Protein AF-0000000083550826 (afdb_homodimer)

Radius of gyration: 21.58 Å; Cα contacts (8 Å, |Δi|>4): 339; chains: 2; bounding box: 46×60×74 Å

Sequence (286 aa):
MTDDTTQPAPHEGAERFNQARAAQSVAVLEDYAEMIDDLIAELGEARITDIAARMGVTHPTATKAVGRLKREGLAMSRPYRGVFLTEEGAALAARVRARHRVVVDLLVAVGVPQDTAEIDAEGLEHHVSDVTLRAFEAFLRRAMTDDTTQPAPHEGAERFNQARAAQSVAVLEDYAEMIDDLIAELGEARITDIAARMGVTHPTATKAVGRLKREGLAMSRPYRGVFLTEEGAALAARVRARHRVVVDLLVAVGVPQDTAEIDAEGLEHHVSDVTLRAFEAFLRRA

Solvent-accessible surface area (backbone atoms only — not comparable to full-atom values): 14949 Å² total; per-residue (Å²): 134,84,80,73,73,76,63,78,49,67,64,54,16,52,50,51,39,53,50,52,50,52,52,51,54,52,48,51,52,50,50,49,37,35,49,39,52,49,32,29,73,74,67,72,43,20,40,65,69,57,50,8,44,73,71,31,48,52,61,68,57,38,49,50,53,51,49,50,35,34,74,71,56,27,28,46,75,42,89,101,49,36,47,44,63,31,74,62,17,46,51,49,24,52,52,51,49,52,50,37,49,51,44,24,52,46,37,35,73,48,58,22,54,67,71,58,18,56,58,33,25,72,57,30,44,82,39,53,47,72,69,45,48,52,21,44,52,52,43,56,68,72,96,134,84,80,74,74,76,60,77,48,68,64,52,19,50,52,50,38,52,50,50,51,52,51,50,52,51,47,51,54,48,51,49,37,36,49,41,51,48,32,29,73,72,69,72,43,20,38,65,69,56,52,9,45,75,69,30,49,52,62,67,56,37,51,50,52,51,49,50,34,34,76,70,55,27,29,47,76,43,89,100,49,35,48,44,64,31,73,61,17,47,52,48,22,50,53,53,50,51,49,37,49,51,45,26,51,45,37,36,74,46,58,23,55,66,70,58,18,56,58,33,25,72,56,30,45,83,37,52,45,72,69,45,48,51,20,44,54,54,42,59,68,71,97

Secondary structure (DSSP, 8-state):
---------HHHHHHHHHHHHHHHHHHHHHHHHHHHHHHHHHHS-B-HHHHHHHHT--HHHHHHHHHHHHHTTSEEE-TTS-EEE-HHHHHHHHHHHHHHHHHHHHHHHTT--HHHHHHHHHHHGGG--HHHHHHHHHHHHH-/---------HHHHHHHHHHHHHHHHHHHHHHHHHHHHHHHHHHS-B-HHHHHHHHT--HHHHHHHHHHHHHTTSEEE-TTS-EEE-HHHHHHHHHHHHHHHHHHHHHHHTT--HHHHHHHHHHHGGG--HHHHHHHHHHHHH-

Nearest PDB structures (foldseek):
  2h09-assembly1_A-2  TM=9.854E-01  e=3.590E-11  Escherichia coli
  1on2-assembly1_B  TM=9.100E-01  e=1.667E-08  Bacillus subtilis
  2f5f-assembly1_A  TM=9.135E-01  e=1.412E-08  Bacillus subtilis
  4hx8-assembly1_A  TM=8.690E-01  e=9.070E-09  Bacillus subtilis subsp. subtilis str. 168
  4hv6-assembly1_A  TM=9.030E-01  e=2.595E-08  Bacillus subtilis subsp. subtilis str. 168

Foldseek 3Di:
DPPPVPPPDPVVVVVVVVVVVVLVLVLLLLVLLLLQVVCCVVPVAAALVNSCVVVVHDSVVSVVSLVVCVVVQQWDDDVVTHIDGDPNSNVSSVVLVVLLVLQLLLCVVVPHDNVVSNVVSSVCSSVQDPVNSVVSVVVSVVD/DPPPVPPPDPVVVVVVVVVVVVLVLVLLLLVLLLLQVVCCVVPVAAALVNSCVVVVHDSVVSVVSLVVCVVVQQWDDDVVTHIDGDPNSNVSSVVLVVLLVLQLLLCVVVPHDNVVSNVVSSVCSSVQDPVNSVVSVVVSVVD

Structure (mmCIF, N/CA/C/O backbone):
data_AF-0000000083550826-model_v1
#
loop_
_entity.id
_entity.type
_entity.pdbx_description
1 polymer 'Transcriptional regulator MntR'
#
loop_
_atom_site.group_PDB
_atom_site.id
_atom_site.type_symbol
_atom_site.label_atom_id
_atom_site.label_alt_id
_atom_site.label_comp_id
_atom_site.label_asym_id
_atom_site.label_entity_id
_atom_site.label_seq_id
_atom_site.pdbx_PDB_ins_code
_atom_site.Cartn_x
_atom_site.Cartn_y
_atom_site.Cartn_z
_atom_site.occupancy
_atom_site.B_iso_or_eq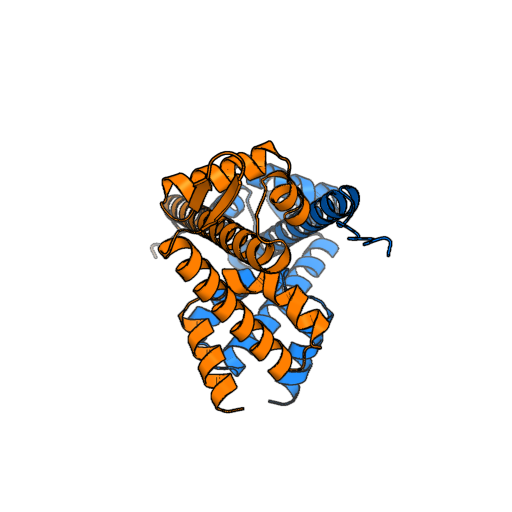uiv
_atom_site.auth_seq_id
_atom_site.auth_comp_id
_atom_site.auth_asym_id
_atom_site.auth_atom_id
_atom_site.pdbx_PDB_model_num
ATOM 1 N N . MET A 1 1 ? 1.401 20.281 37.906 1 35.03 1 MET A N 1
ATOM 2 C CA . MET A 1 1 ? 0.656 19.734 36.75 1 35.03 1 MET A CA 1
ATOM 3 C C . MET A 1 1 ? 1.604 19.234 35.688 1 35.03 1 MET A C 1
ATOM 5 O O . MET A 1 1 ? 2.258 20.031 35 1 35.03 1 MET A O 1
ATOM 9 N N . THR A 1 2 ? 2.285 18.094 35.938 1 35.62 2 THR A N 1
ATOM 10 C CA . THR A 1 2 ? 3.338 17.406 35.188 1 35.62 2 THR A CA 1
ATOM 11 C C . THR A 1 2 ? 2.834 16.984 33.812 1 35.62 2 THR A C 1
ATOM 13 O O . THR A 1 2 ? 1.824 16.281 33.719 1 35.62 2 THR A O 1
ATOM 16 N N . ASP A 1 3 ? 2.75 17.953 32.906 1 33.91 3 ASP A N 1
ATOM 17 C CA . ASP A 1 3 ? 2.398 17.797 31.5 1 33.91 3 ASP A CA 1
ATOM 18 C C . ASP A 1 3 ? 3.123 16.609 30.875 1 33.91 3 ASP A C 1
ATOM 20 O O . ASP A 1 3 ? 4.332 16.656 30.656 1 33.91 3 ASP A O 1
ATOM 24 N N . ASP A 1 4 ? 2.893 15.367 31.406 1 35.91 4 ASP A N 1
ATOM 25 C CA . ASP A 1 4 ? 3.381 14.102 30.859 1 35.91 4 ASP A CA 1
ATOM 26 C C . ASP A 1 4 ? 3.08 13.984 29.375 1 35.91 4 ASP A C 1
ATOM 28 O O . ASP A 1 4 ? 1.954 13.664 28.984 1 35.91 4 ASP A O 1
ATOM 32 N N . THR A 1 5 ? 3.354 14.953 28.516 1 40.25 5 THR A N 1
ATOM 33 C CA . THR A 1 5 ? 3.33 14.891 27.062 1 40.25 5 THR A CA 1
ATOM 34 C C . THR A 1 5 ? 4.008 13.617 26.562 1 40.25 5 THR A C 1
ATOM 36 O O . THR A 1 5 ? 5.23 13.484 26.641 1 40.25 5 THR A O 1
ATOM 39 N N . THR A 1 6 ? 3.527 12.484 26.875 1 38.25 6 THR A N 1
ATOM 40 C CA . THR A 1 6 ? 4.062 11.172 26.531 1 38.25 6 THR A CA 1
ATOM 41 C C . THR A 1 6 ? 4.414 11.102 25.047 1 38.25 6 THR A C 1
ATOM 43 O O . THR A 1 6 ? 3.525 11.117 24.188 1 38.25 6 THR A O 1
ATOM 46 N N . GLN A 1 7 ? 5.375 11.891 24.5 1 45.88 7 GLN A N 1
ATOM 47 C CA . GLN A 1 7 ? 6.039 11.719 23.219 1 45.88 7 GLN A CA 1
ATOM 48 C C . GLN A 1 7 ? 6.273 10.242 22.922 1 45.88 7 GLN A C 1
ATOM 50 O O . GLN A 1 7 ? 6.723 9.492 23.781 1 45.88 7 GLN A O 1
ATOM 55 N N . PRO A 1 8 ? 5.516 9.703 21.969 1 49.5 8 PRO A N 1
ATOM 56 C CA . PRO A 1 8 ? 5.914 8.305 21.797 1 49.5 8 PRO A CA 1
ATOM 57 C C . PRO A 1 8 ? 7.43 8.109 21.859 1 49.5 8 PRO A C 1
ATOM 59 O O . PRO A 1 8 ? 8.188 8.953 21.375 1 49.5 8 PRO A O 1
ATOM 62 N N . ALA A 1 9 ? 7.863 7.336 22.625 1 53.75 9 ALA A N 1
ATOM 63 C CA . ALA A 1 9 ? 9.273 7.031 22.859 1 53.75 9 ALA A CA 1
ATOM 64 C C . ALA A 1 9 ? 9.977 6.656 21.547 1 53.75 9 ALA A C 1
ATOM 66 O O . ALA A 1 9 ? 9.367 6.035 20.672 1 53.75 9 ALA A O 1
ATOM 67 N N . PRO A 1 10 ? 11.047 7.449 21.219 1 54.31 10 PRO A N 1
ATOM 68 C CA . PRO A 1 10 ? 11.883 7.066 20.078 1 54.31 10 PRO A CA 1
ATOM 69 C C . PRO A 1 10 ? 11.844 5.566 19.797 1 54.31 10 PRO A C 1
ATOM 71 O O . PRO A 1 10 ? 11.891 5.148 18.641 1 54.31 10 PRO A O 1
ATOM 74 N N . HIS A 1 11 ? 11.672 4.875 20.766 1 57.81 11 HIS A N 1
ATOM 75 C CA . HIS A 1 11 ? 11.633 3.42 20.688 1 57.81 11 HIS A CA 1
ATOM 76 C C . HIS A 1 11 ? 10.344 2.943 20.016 1 57.81 11 HIS A C 1
ATOM 78 O O . HIS A 1 11 ? 10.344 1.936 19.297 1 57.81 11 HIS A O 1
ATOM 84 N N . GLU A 1 12 ? 9.344 3.736 20.156 1 66.19 12 GLU A N 1
ATOM 85 C CA . GLU A 1 12 ? 8.078 3.359 19.547 1 66.19 12 GLU A CA 1
ATOM 86 C C . GLU A 1 12 ? 8.125 3.576 18.031 1 66.19 12 GLU A C 1
ATOM 88 O O . GLU A 1 12 ? 7.609 2.756 17.266 1 66.19 12 GLU A O 1
ATOM 93 N N . GLY A 1 13 ? 8.914 4.523 17.656 1 67.5 13 GLY A N 1
ATOM 94 C CA . GLY A 1 13 ? 9.094 4.789 16.25 1 67.5 13 GLY A CA 1
ATOM 95 C C . GLY A 1 13 ? 9.891 3.721 15.531 1 67.5 13 GLY A C 1
ATOM 96 O O . GLY A 1 13 ? 9.5 3.258 14.453 1 67.5 13 GLY A O 1
ATOM 97 N N . ALA A 1 14 ? 10.961 3.342 16.25 1 72.88 14 ALA A N 1
ATOM 98 C CA . ALA A 1 14 ? 11.82 2.299 15.695 1 72.88 14 ALA A CA 1
ATOM 99 C C . ALA A 1 14 ? 11.062 0.98 15.555 1 72.88 14 ALA A C 1
ATOM 101 O O . ALA A 1 14 ? 11.234 0.259 14.57 1 72.88 14 ALA A O 1
ATOM 102 N N . GLU A 1 15 ? 10.281 0.732 16.5 1 78.62 15 GLU A N 1
ATOM 103 C CA . GLU A 1 15 ? 9.492 -0.499 16.484 1 78.62 15 GLU A CA 1
ATOM 104 C C . GLU A 1 15 ? 8.461 -0.469 15.359 1 78.62 15 GLU A C 1
ATOM 106 O O . GLU A 1 15 ? 8.242 -1.475 14.68 1 78.62 15 GLU A O 1
ATOM 111 N N . ARG A 1 16 ? 7.895 0.641 15.133 1 77.12 16 ARG A N 1
ATOM 112 C CA . ARG A 1 16 ? 6.902 0.794 14.078 1 77.12 16 ARG A CA 1
ATOM 113 C C . ARG A 1 16 ? 7.547 0.65 12.703 1 77.12 16 ARG A C 1
ATOM 115 O O . ARG A 1 16 ? 6.973 0.033 11.805 1 77.12 16 ARG A O 1
ATOM 122 N N . PHE A 1 17 ? 8.727 1.086 12.711 1 77.75 17 PHE A N 1
ATOM 123 C CA . PHE A 1 17 ? 9.477 0.999 11.461 1 77.75 17 PHE A CA 1
ATOM 124 C C . PHE A 1 17 ? 9.859 -0.446 11.156 1 77.75 17 PHE A C 1
ATOM 126 O O . PHE A 1 17 ? 9.711 -0.907 10.023 1 77.75 17 PHE A O 1
ATOM 133 N N . ASN A 1 18 ? 10.305 -1.058 12.133 1 79.94 18 ASN A N 1
ATOM 134 C CA . ASN A 1 18 ? 10.68 -2.455 11.961 1 79.94 18 ASN A CA 1
ATOM 135 C C . ASN A 1 18 ? 9.484 -3.316 11.57 1 79.94 18 ASN A C 1
ATOM 137 O O . ASN A 1 18 ? 9.594 -4.203 10.719 1 79.94 18 ASN A O 1
ATOM 141 N N . GLN A 1 19 ? 8.367 -2.988 12.102 1 83.62 19 GLN A N 1
ATOM 142 C CA . GLN A 1 19 ? 7.16 -3.744 11.797 1 83.62 19 GLN A CA 1
ATOM 143 C C . GLN A 1 19 ? 6.699 -3.486 10.367 1 83.62 19 GLN A C 1
ATOM 145 O O . GLN A 1 19 ? 6.281 -4.41 9.664 1 83.62 19 GLN A O 1
ATOM 150 N N . ALA A 1 20 ? 6.828 -2.307 9.945 1 82.81 20 ALA A N 1
ATOM 151 C CA . ALA A 1 20 ? 6.43 -1.951 8.586 1 82.81 20 ALA A CA 1
ATOM 152 C C . ALA A 1 20 ? 7.34 -2.609 7.555 1 82.81 20 ALA A C 1
ATOM 154 O O . ALA A 1 20 ? 6.875 -3.078 6.516 1 82.81 20 ALA A O 1
ATOM 155 N N . ARG A 1 21 ? 8.578 -2.643 7.945 1 83.38 21 ARG A N 1
ATOM 156 C CA . ARG A 1 21 ? 9.539 -3.266 7.043 1 83.38 21 ARG A CA 1
ATOM 157 C C . ARG A 1 21 ? 9.297 -4.766 6.934 1 83.38 21 ARG A C 1
ATOM 159 O O . ARG A 1 21 ? 9.398 -5.34 5.848 1 83.38 21 ARG A O 1
ATOM 166 N N . ALA A 1 22 ? 9.023 -5.309 8.023 1 88.75 22 ALA A N 1
ATOM 167 C CA . ALA A 1 22 ? 8.75 -6.742 8.031 1 88.75 22 ALA A CA 1
ATOM 168 C C . ALA A 1 22 ? 7.484 -7.062 7.238 1 88.75 22 ALA A C 1
ATOM 170 O O . ALA A 1 22 ? 7.453 -8.039 6.48 1 88.75 22 ALA A O 1
ATOM 171 N N . ALA A 1 23 ? 6.488 -6.227 7.344 1 89.19 23 ALA A N 1
ATOM 172 C CA . ALA A 1 23 ? 5.238 -6.422 6.617 1 89.19 23 ALA A CA 1
ATOM 173 C C . ALA A 1 23 ? 5.453 -6.293 5.109 1 89.19 23 ALA A C 1
ATOM 175 O O . ALA A 1 23 ? 4.887 -7.062 4.328 1 89.19 23 ALA A O 1
ATOM 176 N N . GLN A 1 24 ? 6.215 -5.367 4.785 1 89.5 24 GLN A N 1
ATOM 177 C CA . GLN A 1 24 ? 6.516 -5.16 3.371 1 89.5 24 GLN A CA 1
ATOM 178 C C . GLN A 1 24 ? 7.293 -6.34 2.795 1 89.5 24 GLN A C 1
ATOM 180 O O . GLN A 1 24 ? 7.039 -6.766 1.667 1 89.5 24 GLN A O 1
ATOM 185 N N . SER A 1 25 ? 8.211 -6.82 3.555 1 91.69 25 SER A N 1
ATOM 186 C CA . SER A 1 25 ? 9.016 -7.965 3.127 1 91.69 25 SER A CA 1
ATOM 187 C C . SER A 1 25 ? 8.141 -9.188 2.883 1 91.69 25 SER A C 1
ATOM 189 O O . SER A 1 25 ? 8.32 -9.906 1.896 1 91.69 25 SER A O 1
ATOM 191 N N . VAL A 1 26 ? 7.234 -9.406 3.697 1 93.12 26 VAL A N 1
ATOM 192 C CA . VAL A 1 26 ? 6.316 -10.539 3.566 1 93.12 26 VAL A CA 1
ATOM 193 C C . VAL A 1 26 ? 5.441 -10.352 2.328 1 93.12 26 VAL A C 1
ATOM 195 O O . VAL A 1 26 ? 5.238 -11.289 1.559 1 93.12 26 VAL A O 1
ATOM 198 N N . ALA A 1 27 ? 4.977 -9.133 2.102 1 94.38 27 ALA A N 1
ATOM 199 C CA . ALA A 1 27 ? 4.141 -8.812 0.947 1 94.38 27 ALA A CA 1
ATOM 200 C C . ALA A 1 27 ? 4.871 -9.117 -0.358 1 94.38 27 ALA A C 1
ATOM 202 O O . ALA A 1 27 ? 4.277 -9.648 -1.301 1 94.38 27 ALA A O 1
ATOM 203 N N . VAL A 1 28 ? 6.098 -8.82 -0.41 1 93.56 28 VAL A N 1
ATOM 204 C CA . VAL A 1 28 ? 6.898 -9.047 -1.61 1 93.56 28 VAL A CA 1
ATOM 205 C C . VAL A 1 28 ? 6.996 -10.547 -1.888 1 93.56 28 VAL A C 1
ATOM 207 O O . VAL A 1 28 ? 6.812 -10.984 -3.025 1 93.56 28 VAL A O 1
ATOM 210 N N . LEU A 1 29 ? 7.281 -11.266 -0.873 1 94.12 29 LEU A N 1
ATOM 211 C CA . LEU A 1 29 ? 7.383 -12.711 -1.044 1 94.12 29 LEU A CA 1
ATOM 212 C C . LEU A 1 29 ? 6.059 -13.297 -1.526 1 94.12 29 LEU A C 1
ATOM 214 O O . LEU A 1 29 ? 6.043 -14.195 -2.373 1 94.12 29 LEU A O 1
ATOM 218 N N . GLU A 1 30 ? 5.051 -12.805 -0.953 1 96.94 30 GLU A N 1
ATOM 219 C CA . GLU A 1 30 ? 3.721 -13.234 -1.373 1 96.94 30 GLU A CA 1
ATOM 220 C C . GLU A 1 30 ? 3.48 -12.922 -2.848 1 96.94 30 GLU A C 1
ATOM 222 O O . GLU A 1 30 ? 2.977 -13.773 -3.59 1 96.94 30 GLU A O 1
ATOM 227 N N . ASP A 1 31 ? 3.879 -11.797 -3.273 1 96.56 31 ASP A N 1
ATOM 228 C CA . ASP A 1 31 ? 3.711 -11.391 -4.668 1 96.56 31 ASP A CA 1
ATOM 229 C C . ASP A 1 31 ? 4.5 -12.305 -5.602 1 96.56 31 ASP A C 1
ATOM 231 O O . ASP A 1 31 ? 4.012 -12.672 -6.672 1 96.56 31 ASP A O 1
ATOM 235 N N . TYR A 1 32 ? 5.645 -12.633 -5.199 1 97.44 32 TYR A N 1
ATOM 236 C CA . TYR A 1 32 ? 6.473 -13.492 -6.031 1 97.44 32 TYR A CA 1
ATOM 237 C C . TYR A 1 32 ? 5.895 -14.906 -6.102 1 97.44 32 TYR A C 1
ATOM 239 O O . TYR A 1 32 ? 5.922 -15.539 -7.156 1 97.44 32 TYR A O 1
ATOM 247 N N . ALA A 1 33 ? 5.41 -15.406 -4.961 1 97.81 33 ALA A N 1
ATOM 248 C CA . ALA A 1 33 ? 4.766 -16.719 -4.977 1 97.81 33 ALA A CA 1
ATOM 249 C C . ALA A 1 33 ? 3.584 -16.734 -5.941 1 97.81 33 ALA A C 1
ATOM 251 O O . ALA A 1 33 ? 3.428 -17.672 -6.723 1 97.81 33 ALA A O 1
ATOM 252 N N . GLU A 1 34 ? 2.84 -15.688 -5.887 1 97.25 34 GLU A N 1
ATOM 253 C CA . GLU A 1 34 ? 1.695 -15.578 -6.785 1 97.25 34 GLU A CA 1
ATOM 254 C C . GLU A 1 34 ? 2.143 -15.516 -8.242 1 97.25 34 GLU A C 1
ATOM 256 O O . GLU A 1 34 ? 1.54 -16.156 -9.109 1 97.25 34 GLU A O 1
ATOM 261 N N . MET A 1 35 ? 3.178 -14.75 -8.492 1 96.69 35 MET A N 1
ATOM 262 C CA . MET A 1 35 ? 3.674 -14.578 -9.852 1 96.69 35 MET A CA 1
ATOM 263 C C . MET A 1 35 ? 4.199 -15.898 -10.414 1 96.69 35 MET A C 1
ATOM 265 O O . MET A 1 35 ? 3.92 -16.25 -11.562 1 96.69 35 MET A O 1
ATOM 269 N N . ILE A 1 36 ? 4.895 -16.562 -9.609 1 97.25 36 ILE A N 1
ATOM 270 C CA . ILE A 1 36 ? 5.43 -17.859 -10.023 1 97.25 36 ILE A CA 1
ATOM 271 C C . ILE A 1 36 ? 4.281 -18.812 -10.336 1 97.25 36 ILE A C 1
ATOM 273 O O . ILE A 1 36 ? 4.293 -19.484 -11.367 1 97.25 36 ILE A O 1
ATOM 277 N N . ASP A 1 37 ? 3.324 -18.859 -9.445 1 97.38 37 ASP A N 1
ATOM 278 C CA . ASP A 1 37 ? 2.148 -19.703 -9.664 1 97.38 37 ASP A CA 1
ATOM 279 C C . ASP A 1 37 ? 1.469 -19.359 -10.984 1 97.38 37 ASP A C 1
ATOM 281 O O . ASP A 1 37 ? 1.096 -20.25 -11.75 1 97.38 37 ASP A O 1
ATOM 285 N N . ASP A 1 38 ? 1.319 -18.109 -11.273 1 96.38 38 ASP A N 1
ATOM 286 C CA . ASP A 1 38 ? 0.695 -17.656 -12.508 1 96.38 38 ASP A CA 1
ATOM 287 C C . ASP A 1 38 ? 1.494 -18.109 -13.727 1 96.38 38 ASP A C 1
ATOM 289 O O . ASP A 1 38 ? 0.92 -18.578 -14.711 1 96.38 38 ASP A O 1
ATOM 293 N N . LEU A 1 39 ? 2.742 -17.891 -13.68 1 96.5 39 LEU A N 1
ATOM 294 C CA . LEU A 1 39 ? 3.611 -18.234 -14.797 1 96.5 39 LEU A CA 1
ATOM 295 C C . LEU A 1 39 ? 3.576 -19.734 -15.07 1 96.5 39 LEU A C 1
ATOM 297 O O . LEU A 1 39 ? 3.539 -20.156 -16.219 1 96.5 39 LEU A O 1
ATOM 301 N N . ILE A 1 40 ? 3.537 -20.484 -14 1 94.69 40 ILE A N 1
ATOM 302 C CA . ILE A 1 40 ? 3.461 -21.938 -14.148 1 94.69 40 ILE A CA 1
ATOM 303 C C . ILE A 1 40 ? 2.146 -22.312 -14.82 1 94.69 40 ILE A C 1
ATOM 305 O O . ILE A 1 40 ? 2.127 -23.141 -15.734 1 94.69 40 ILE A O 1
ATOM 309 N N . ALA A 1 41 ? 1.15 -21.75 -14.406 1 95.06 41 ALA A N 1
ATOM 310 C CA . ALA A 1 41 ? -0.165 -22.047 -14.969 1 95.06 41 ALA A CA 1
ATOM 311 C C . ALA A 1 41 ? -0.229 -21.641 -16.438 1 95.06 41 ALA A C 1
ATOM 313 O O . ALA A 1 41 ? -0.85 -22.328 -17.25 1 95.06 41 ALA A O 1
ATOM 314 N N . GLU A 1 42 ? 0.386 -20.562 -16.75 1 95.06 42 GLU A N 1
ATOM 315 C CA . GLU A 1 42 ? 0.293 -20 -18.094 1 95.06 42 GLU A CA 1
ATOM 316 C C . GLU A 1 42 ? 1.306 -20.625 -19.047 1 95.06 42 GLU A C 1
ATOM 318 O O . GLU A 1 42 ? 0.981 -20.938 -20.188 1 95.06 42 GLU A O 1
ATOM 323 N N . LEU A 1 43 ? 2.531 -20.875 -18.578 1 92.44 43 LEU A N 1
ATOM 324 C CA . LEU A 1 43 ? 3.619 -21.219 -19.469 1 92.44 43 LEU A CA 1
ATOM 325 C C . LEU A 1 43 ? 4.176 -22.609 -19.141 1 92.44 43 LEU A C 1
ATOM 327 O O . LEU A 1 43 ? 5.023 -23.125 -19.859 1 92.44 43 LEU A O 1
ATOM 331 N N . GLY A 1 44 ? 3.725 -23.156 -18.047 1 91.06 44 GLY A N 1
ATOM 332 C CA . GLY A 1 44 ? 4.219 -24.453 -17.609 1 91.06 44 GLY A CA 1
ATOM 333 C C . GLY A 1 44 ? 5.516 -24.375 -16.828 1 91.06 44 GLY A C 1
ATOM 334 O O . GLY A 1 44 ? 6.008 -25.375 -16.328 1 91.06 44 GLY A O 1
ATOM 335 N N . GLU A 1 45 ? 6.09 -23.172 -16.812 1 91.38 45 GLU A N 1
ATOM 336 C CA . GLU A 1 45 ? 7.324 -22.953 -16.078 1 91.38 45 GLU A CA 1
ATOM 337 C C . GLU A 1 45 ? 7.473 -21.484 -15.688 1 91.38 45 GLU A C 1
ATOM 339 O O . GLU A 1 45 ? 6.828 -20.609 -16.281 1 91.38 45 GLU A O 1
ATOM 344 N N . ALA A 1 46 ? 8.281 -21.281 -14.672 1 96.44 46 ALA A N 1
ATOM 345 C CA . ALA A 1 46 ? 8.617 -19.922 -14.266 1 96.44 46 ALA A CA 1
ATOM 346 C C . ALA A 1 46 ? 10.125 -19.703 -14.281 1 96.44 46 ALA A C 1
ATOM 348 O O . ALA A 1 46 ? 10.828 -20.094 -13.352 1 96.44 46 ALA A O 1
ATOM 349 N N . ARG A 1 47 ? 10.578 -19.062 -15.32 1 94.88 47 ARG A N 1
ATOM 350 C CA . ARG A 1 47 ? 11.984 -18.703 -15.391 1 94.88 47 ARG A CA 1
ATOM 351 C C . ARG A 1 47 ? 12.242 -17.344 -14.727 1 94.88 47 ARG A C 1
ATOM 353 O O . ARG A 1 47 ? 11.375 -16.469 -14.75 1 94.88 47 ARG A O 1
ATOM 360 N N . ILE A 1 48 ? 13.43 -17.25 -14.195 1 95.25 48 ILE A N 1
ATOM 361 C CA . ILE A 1 48 ? 13.797 -16.016 -13.508 1 95.25 48 ILE A CA 1
ATOM 362 C C . ILE A 1 48 ? 13.602 -14.82 -14.445 1 95.25 48 ILE A C 1
ATOM 364 O O . ILE A 1 48 ? 13.133 -13.758 -14.023 1 95.25 48 ILE A O 1
ATOM 368 N N . THR A 1 49 ? 13.898 -15.008 -15.695 1 95.19 49 THR A N 1
ATOM 369 C CA . THR A 1 49 ? 13.773 -13.93 -16.672 1 95.19 49 THR A CA 1
ATOM 370 C C . THR A 1 49 ? 12.32 -13.477 -16.797 1 95.19 49 THR A C 1
ATOM 372 O O . THR A 1 49 ? 12.039 -12.281 -16.859 1 95.19 49 THR A O 1
ATOM 375 N N . ASP A 1 50 ? 11.445 -14.406 -16.859 1 95.75 50 ASP A N 1
ATOM 376 C CA . ASP A 1 50 ? 10.031 -14.086 -16.969 1 95.75 50 ASP A CA 1
ATOM 377 C C . ASP A 1 50 ? 9.516 -13.43 -15.688 1 95.75 50 ASP A C 1
ATOM 379 O O . ASP A 1 50 ? 8.734 -12.477 -15.742 1 95.75 50 ASP A O 1
ATOM 383 N N . ILE A 1 51 ? 9.938 -13.93 -14.57 1 96.25 51 ILE A N 1
ATOM 384 C CA . ILE A 1 51 ? 9.555 -13.383 -13.273 1 96.25 51 ILE A CA 1
ATOM 385 C C . ILE A 1 51 ? 10 -11.922 -13.18 1 96.25 51 ILE A C 1
ATOM 387 O O . ILE A 1 51 ? 9.195 -11.047 -12.852 1 96.25 51 ILE A O 1
ATOM 391 N N . ALA A 1 52 ? 11.266 -11.68 -13.539 1 96.25 52 ALA A N 1
ATOM 392 C CA . ALA A 1 52 ? 11.82 -10.336 -13.477 1 96.25 52 ALA A CA 1
ATOM 393 C C . ALA A 1 52 ? 11.047 -9.383 -14.383 1 96.25 52 ALA A C 1
ATOM 395 O O . ALA A 1 52 ? 10.703 -8.273 -13.977 1 96.25 52 ALA A O 1
ATOM 396 N N . ALA A 1 53 ? 10.75 -9.859 -15.539 1 94.88 53 ALA A N 1
ATOM 397 C CA . ALA A 1 53 ? 10.039 -9.047 -16.516 1 94.88 53 ALA A CA 1
ATOM 398 C C . ALA A 1 53 ? 8.641 -8.688 -16.031 1 94.88 53 ALA A C 1
ATOM 400 O O . ALA A 1 53 ? 8.234 -7.523 -16.078 1 94.88 53 ALA A O 1
ATOM 401 N N . ARG A 1 54 ? 7.934 -9.625 -15.477 1 94.06 54 ARG A N 1
ATOM 402 C CA . ARG A 1 54 ? 6.559 -9.414 -15.039 1 94.06 54 ARG A CA 1
ATOM 403 C C . ARG A 1 54 ? 6.508 -8.547 -13.781 1 94.06 54 ARG A C 1
ATOM 405 O O . ARG A 1 54 ? 5.578 -7.758 -13.602 1 94.06 54 ARG A O 1
ATOM 412 N N . MET A 1 55 ? 7.492 -8.75 -12.984 1 94.38 55 MET A N 1
ATOM 413 C CA . MET A 1 55 ? 7.547 -7.988 -11.742 1 94.38 55 MET A CA 1
ATOM 414 C C . MET A 1 55 ? 8.07 -6.578 -11.992 1 94.38 55 MET A C 1
ATOM 416 O O . MET A 1 55 ? 7.938 -5.699 -11.141 1 94.38 55 MET A O 1
ATOM 420 N N . GLY A 1 56 ? 8.734 -6.391 -13.125 1 93.25 56 GLY A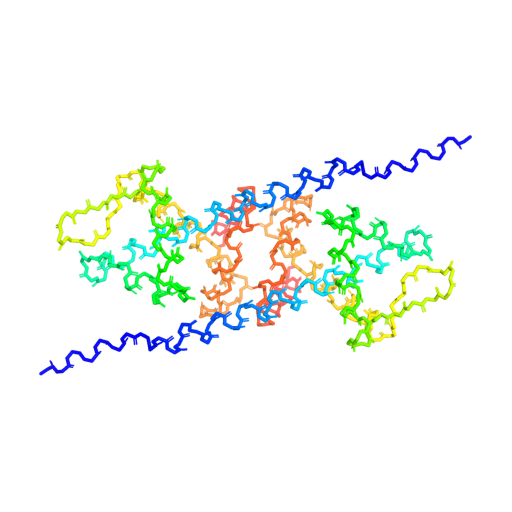 N 1
ATOM 421 C CA . GLY A 1 56 ? 9.32 -5.102 -13.438 1 93.25 56 GLY A CA 1
ATOM 422 C C . GLY A 1 56 ? 10.57 -4.801 -12.633 1 93.25 56 GLY A C 1
ATOM 423 O O . GLY A 1 56 ? 10.773 -3.666 -12.195 1 93.25 56 GLY A O 1
ATOM 424 N N . VAL A 1 57 ? 11.352 -5.789 -12.367 1 94.88 57 VAL A N 1
ATOM 425 C CA . VAL A 1 57 ? 12.57 -5.629 -11.586 1 94.88 57 VAL A CA 1
ATOM 426 C C . VAL A 1 57 ? 13.758 -6.203 -12.359 1 94.88 57 VAL A C 1
ATOM 428 O O . VAL A 1 57 ? 13.578 -6.852 -13.391 1 94.88 57 VAL A O 1
ATOM 431 N N . THR A 1 58 ? 14.938 -5.883 -11.812 1 95.44 58 THR A N 1
ATOM 432 C CA . THR A 1 58 ? 16.141 -6.41 -12.445 1 95.44 58 THR A CA 1
ATOM 433 C C . THR A 1 58 ? 16.281 -7.906 -12.172 1 95.44 58 THR A C 1
ATOM 435 O O . THR A 1 58 ? 15.719 -8.422 -11.211 1 95.44 58 THR A O 1
ATOM 438 N N . HIS A 1 59 ? 17.078 -8.516 -13.023 1 96.12 59 HIS A N 1
ATOM 439 C CA . HIS A 1 59 ? 17.344 -9.945 -12.883 1 96.12 59 HIS A CA 1
ATOM 440 C C . HIS A 1 59 ? 17.938 -10.25 -11.508 1 96.12 59 HIS A C 1
ATOM 442 O O . HIS A 1 59 ? 17.469 -11.164 -10.82 1 96.12 59 HIS A O 1
ATOM 448 N N . PRO A 1 60 ? 18.875 -9.508 -10.992 1 97.56 60 PRO A N 1
ATOM 449 C CA . PRO A 1 60 ? 19.438 -9.781 -9.672 1 97.56 60 PRO A CA 1
ATOM 450 C C . PRO A 1 60 ? 18.406 -9.648 -8.555 1 97.56 60 PRO A C 1
ATOM 452 O O . PRO A 1 60 ? 18.438 -10.422 -7.59 1 97.56 60 PRO A O 1
ATOM 455 N N . THR A 1 61 ? 17.531 -8.695 -8.719 1 96.12 61 THR A N 1
ATOM 456 C CA . THR A 1 61 ? 16.484 -8.5 -7.723 1 96.12 61 THR A CA 1
ATOM 457 C C . THR A 1 61 ? 15.562 -9.719 -7.664 1 96.12 61 THR A C 1
ATOM 459 O O . THR A 1 61 ? 15.273 -10.227 -6.582 1 96.12 61 THR A O 1
ATOM 462 N N . ALA A 1 62 ? 15.156 -10.102 -8.852 1 96.81 62 ALA A N 1
ATOM 463 C CA . ALA A 1 62 ? 14.289 -11.273 -8.914 1 96.81 62 ALA A CA 1
ATOM 464 C C . ALA A 1 62 ? 15 -12.516 -8.391 1 96.81 62 ALA A C 1
ATOM 466 O O . ALA A 1 62 ? 14.398 -13.32 -7.668 1 96.81 62 ALA A O 1
ATOM 467 N N . THR A 1 63 ? 16.234 -12.672 -8.742 1 96.75 63 THR A N 1
ATOM 468 C CA . THR A 1 63 ? 17.016 -13.812 -8.289 1 96.75 63 THR A CA 1
ATOM 469 C C . THR A 1 63 ? 17.109 -13.836 -6.77 1 96.75 63 THR A C 1
ATOM 471 O O . THR A 1 63 ? 16.938 -14.891 -6.152 1 96.75 63 THR A O 1
ATOM 474 N N . LYS A 1 64 ? 17.344 -12.711 -6.23 1 97.5 64 LYS A N 1
ATOM 475 C CA . LYS A 1 64 ? 17.438 -12.602 -4.777 1 97.5 64 LYS A CA 1
ATOM 476 C C . LYS A 1 64 ? 16.109 -12.969 -4.113 1 97.5 64 LYS A C 1
ATOM 478 O O . LYS A 1 64 ? 16.078 -13.695 -3.121 1 97.5 64 LYS A O 1
ATOM 483 N N . ALA A 1 65 ? 15.039 -12.484 -4.648 1 97.25 65 ALA A N 1
ATOM 484 C CA . ALA A 1 65 ? 13.719 -12.742 -4.09 1 97.25 65 ALA A CA 1
ATOM 485 C C . ALA A 1 65 ? 13.359 -14.219 -4.191 1 97.25 65 ALA A C 1
ATOM 487 O O . ALA A 1 65 ? 12.844 -14.812 -3.24 1 97.25 65 ALA A O 1
ATOM 488 N N . VAL A 1 66 ? 13.648 -14.75 -5.297 1 97.44 66 VAL A N 1
ATOM 489 C CA . VAL A 1 66 ? 13.391 -16.172 -5.496 1 97.44 66 VAL A CA 1
ATOM 490 C C . VAL A 1 66 ? 14.273 -17 -4.555 1 97.44 66 VAL A C 1
ATOM 492 O O . VAL A 1 66 ? 13.828 -18.016 -4.008 1 97.44 66 VAL A O 1
ATOM 495 N N . GLY A 1 67 ? 15.516 -16.562 -4.453 1 97.44 67 GLY A N 1
ATOM 496 C CA . GLY A 1 67 ? 16.391 -17.203 -3.484 1 97.44 67 GLY A CA 1
ATOM 497 C C . GLY A 1 67 ? 15.828 -17.219 -2.078 1 97.44 67 GLY A C 1
ATOM 498 O O . GLY A 1 67 ? 15.93 -18.219 -1.368 1 97.44 67 GLY A O 1
ATOM 499 N N . ARG A 1 68 ? 15.273 -16.156 -1.705 1 97.62 68 ARG A N 1
ATOM 500 C CA . ARG A 1 68 ? 14.641 -16.062 -0.394 1 97.62 68 ARG A CA 1
ATOM 501 C C . ARG A 1 68 ? 13.469 -17.031 -0.284 1 97.62 68 ARG A C 1
ATOM 503 O O . ARG A 1 68 ? 13.289 -17.688 0.747 1 97.62 68 ARG A O 1
ATOM 510 N N . LEU A 1 69 ? 12.633 -17.141 -1.287 1 98 69 LEU A N 1
ATOM 511 C CA . LEU A 1 69 ? 11.523 -18.094 -1.302 1 98 69 LEU A CA 1
ATOM 512 C C . LEU A 1 69 ? 12.031 -19.516 -1.089 1 98 69 LEU A C 1
ATOM 514 O O . LEU A 1 69 ? 11.414 -20.281 -0.347 1 98 69 LEU A O 1
ATOM 518 N N . LYS A 1 70 ? 13.109 -19.797 -1.728 1 97.62 70 LYS A N 1
ATOM 519 C CA . LYS A 1 70 ? 13.695 -21.125 -1.6 1 97.62 70 LYS A CA 1
ATOM 520 C C . LYS A 1 70 ? 14.18 -21.391 -0.175 1 97.62 70 LYS A C 1
ATOM 522 O O . LYS A 1 70 ? 13.914 -22.438 0.398 1 97.62 70 LYS A O 1
ATOM 527 N N . ARG A 1 71 ? 14.852 -20.406 0.364 1 97.56 71 ARG A N 1
ATOM 528 C CA . ARG A 1 71 ? 15.367 -20.531 1.725 1 97.56 71 ARG A CA 1
ATOM 529 C C . ARG A 1 71 ? 14.227 -20.719 2.723 1 97.56 71 ARG A C 1
ATOM 531 O O . ARG A 1 71 ? 14.383 -21.422 3.723 1 97.56 71 ARG A O 1
ATOM 538 N N . GLU A 1 72 ? 13.109 -20.141 2.424 1 97.31 72 GLU A N 1
ATOM 539 C CA . GLU A 1 72 ? 11.953 -20.234 3.32 1 97.31 72 GLU A CA 1
ATOM 540 C C . GLU A 1 72 ? 11.125 -21.484 3.041 1 97.31 72 GLU A C 1
ATOM 542 O O . GLU A 1 72 ? 10.07 -21.672 3.65 1 97.31 72 GLU A O 1
ATOM 547 N N . GLY A 1 73 ? 11.531 -22.281 2.074 1 97.62 73 GLY A N 1
ATOM 548 C CA . GLY A 1 73 ? 10.883 -23.547 1.763 1 97.62 73 GLY A CA 1
ATOM 549 C C . GLY A 1 73 ? 9.648 -23.391 0.902 1 97.62 73 GLY A C 1
ATOM 550 O O . GLY A 1 73 ? 8.805 -24.281 0.839 1 97.62 73 GLY A O 1
ATOM 551 N N . LEU A 1 74 ? 9.461 -22.234 0.218 1 98.19 74 LEU A N 1
ATOM 552 C CA . LEU A 1 74 ? 8.258 -21.922 -0.54 1 98.19 74 LEU A CA 1
ATOM 553 C C . LEU A 1 74 ? 8.453 -22.219 -2.023 1 98.19 74 LEU A C 1
ATOM 555 O O . LEU A 1 74 ? 7.484 -22.297 -2.777 1 98.19 74 LEU A O 1
ATOM 559 N N . ALA A 1 75 ? 9.703 -22.312 -2.434 1 98 75 ALA A N 1
ATOM 560 C CA . ALA A 1 75 ? 10.031 -22.594 -3.832 1 98 75 ALA A CA 1
ATOM 561 C C . ALA A 1 75 ? 11.195 -23.562 -3.945 1 98 75 ALA A C 1
ATOM 563 O O . ALA A 1 75 ? 11.875 -23.844 -2.957 1 98 75 ALA A O 1
ATOM 564 N N . MET A 1 76 ? 11.344 -24.078 -5.102 1 96.19 76 MET A N 1
ATOM 565 C CA . MET A 1 76 ? 12.453 -24.953 -5.449 1 96.19 76 MET A CA 1
ATOM 566 C C . MET A 1 76 ? 12.828 -24.812 -6.918 1 96.19 76 MET A C 1
ATOM 568 O O . MET A 1 76 ? 12.047 -24.266 -7.711 1 96.19 76 MET A O 1
ATOM 572 N N . SER A 1 77 ? 14.039 -25.125 -7.148 1 91.25 77 SER A N 1
ATOM 573 C CA . SER A 1 77 ? 14.484 -25.125 -8.539 1 91.25 77 SER A CA 1
ATOM 574 C C . SER A 1 77 ? 14.672 -26.547 -9.062 1 91.25 77 SER A C 1
ATOM 576 O O . SER A 1 77 ? 15 -27.453 -8.305 1 91.25 77 SER A O 1
ATOM 578 N N . ARG A 1 78 ? 14.336 -26.719 -10.242 1 83.88 78 ARG A N 1
ATOM 579 C CA . ARG A 1 78 ? 14.633 -27.969 -10.914 1 83.88 78 ARG A CA 1
ATOM 580 C C . ARG A 1 78 ? 15.68 -27.766 -12.008 1 83.88 78 ARG A C 1
ATOM 582 O O . ARG A 1 78 ? 15.633 -26.781 -12.75 1 83.88 78 ARG A O 1
ATOM 589 N N . PRO A 1 79 ? 16.562 -28.797 -12.047 1 79.25 79 PRO A N 1
ATOM 590 C CA . PRO A 1 79 ? 17.578 -28.703 -13.094 1 79.25 79 PRO A CA 1
ATOM 591 C C . PRO A 1 79 ? 16.984 -28.469 -14.477 1 79.25 79 PRO A C 1
ATOM 593 O O . PRO A 1 79 ? 15.977 -29.094 -14.836 1 79.25 79 PRO A O 1
ATOM 596 N N . TYR A 1 80 ? 17.578 -27.531 -15.156 1 77.62 80 TYR A N 1
ATOM 597 C CA . TYR A 1 80 ? 17.281 -27.188 -16.547 1 77.62 80 TYR A CA 1
ATOM 598 C C . TYR A 1 80 ? 15.836 -26.719 -16.688 1 77.62 80 TYR A C 1
ATOM 600 O O . TYR A 1 80 ? 15.32 -26.609 -17.797 1 77.62 80 TYR A O 1
ATOM 608 N N . ARG A 1 81 ? 15.32 -26.719 -15.398 1 79.25 81 ARG A N 1
ATOM 609 C CA . ARG A 1 81 ? 13.961 -26.172 -15.461 1 79.25 81 ARG A CA 1
ATOM 610 C C . ARG A 1 81 ? 13.867 -24.859 -14.68 1 79.25 81 ARG A C 1
ATOM 612 O O . ARG A 1 81 ? 14.867 -24.359 -14.18 1 79.25 81 ARG A O 1
ATOM 619 N N . GLY A 1 82 ? 12.773 -24.141 -14.695 1 90.44 82 GLY A N 1
ATOM 620 C CA . GLY A 1 82 ? 12.5 -22.875 -14.031 1 90.44 82 GLY A CA 1
ATOM 621 C C . GLY A 1 82 ? 12.211 -23.031 -12.547 1 90.44 82 GLY A C 1
ATOM 622 O O . GLY A 1 82 ? 12.711 -23.953 -11.906 1 90.44 82 GLY A O 1
ATOM 623 N N . VAL A 1 83 ? 11.758 -22.172 -11.961 1 95.81 83 VAL A N 1
ATOM 624 C CA . VAL A 1 83 ? 11.391 -22.109 -10.555 1 95.81 83 VAL A CA 1
ATOM 625 C C . VAL A 1 83 ? 9.992 -22.688 -10.352 1 95.81 83 VAL A C 1
ATOM 627 O O . VAL A 1 83 ? 9.086 -22.422 -11.148 1 95.81 83 VAL A O 1
ATOM 630 N N . PHE A 1 84 ? 9.852 -23.547 -9.344 1 95.62 84 PHE A N 1
ATOM 631 C CA . PHE A 1 84 ? 8.547 -24.109 -8.992 1 95.62 84 PHE A CA 1
ATOM 632 C C . PHE A 1 84 ? 8.211 -23.812 -7.535 1 95.62 84 PHE A C 1
ATOM 634 O O . PHE A 1 84 ? 9.102 -23.562 -6.727 1 95.62 84 PHE A O 1
ATOM 641 N N . LEU A 1 85 ? 6.934 -23.906 -7.258 1 97.38 85 LEU A N 1
ATOM 642 C CA . LEU A 1 85 ? 6.508 -23.766 -5.871 1 97.38 85 LEU A CA 1
ATOM 643 C C . LEU A 1 85 ? 6.445 -25.109 -5.172 1 97.38 85 LEU A C 1
ATOM 645 O O . LEU A 1 85 ? 6.047 -26.109 -5.777 1 97.38 85 LEU A O 1
ATOM 649 N N . THR A 1 86 ? 6.926 -25.125 -3.902 1 97.62 86 THR A N 1
ATOM 650 C CA . THR A 1 86 ? 6.621 -26.281 -3.064 1 97.62 86 THR A CA 1
ATOM 651 C C . THR A 1 86 ? 5.133 -26.328 -2.73 1 97.62 86 THR A C 1
ATOM 653 O O . THR A 1 86 ? 4.371 -25.438 -3.131 1 97.62 86 THR A O 1
ATOM 656 N N . GLU A 1 87 ? 4.738 -27.391 -2.025 1 97.62 87 GLU A N 1
ATOM 657 C CA . GLU A 1 87 ? 3.354 -27.453 -1.562 1 97.62 87 GLU A CA 1
ATOM 658 C C . GLU A 1 87 ? 3.021 -26.25 -0.678 1 97.62 87 GLU A C 1
ATOM 660 O O . GLU A 1 87 ? 1.944 -25.656 -0.799 1 97.62 87 GLU A O 1
ATOM 665 N N . GLU A 1 88 ? 3.945 -25.938 0.138 1 97.94 88 GLU A N 1
ATOM 666 C CA . GLU A 1 88 ? 3.76 -24.781 1.014 1 97.94 88 GLU A CA 1
ATOM 667 C C . GLU A 1 88 ? 3.693 -23.484 0.213 1 97.94 88 GLU A C 1
ATOM 669 O O . GLU A 1 88 ? 2.902 -22.594 0.529 1 97.94 88 GLU A O 1
ATOM 674 N N . GLY A 1 89 ? 4.531 -23.359 -0.79 1 97.88 89 GLY A N 1
ATOM 675 C CA . GLY A 1 89 ? 4.508 -22.203 -1.662 1 97.88 89 GLY A CA 1
ATOM 676 C C . GLY A 1 89 ? 3.209 -22.062 -2.434 1 97.88 89 GLY A C 1
ATOM 677 O O . GLY A 1 89 ? 2.684 -20.953 -2.574 1 97.88 89 GLY A O 1
ATOM 678 N N . ALA A 1 90 ? 2.758 -23.172 -2.9 1 97.5 90 ALA A N 1
ATOM 679 C CA . ALA A 1 90 ? 1.492 -23.172 -3.627 1 97.5 90 ALA A CA 1
ATOM 680 C C . ALA A 1 90 ? 0.333 -22.781 -2.715 1 97.5 90 ALA A C 1
ATOM 682 O O . ALA A 1 90 ? -0.571 -22.047 -3.125 1 97.5 90 ALA A O 1
ATOM 683 N N . ALA A 1 91 ? 0.367 -23.281 -1.528 1 97.88 91 ALA A N 1
ATOM 684 C CA . ALA A 1 91 ? -0.655 -22.922 -0.547 1 97.88 91 ALA A CA 1
ATOM 685 C C . ALA A 1 91 ? -0.625 -21.438 -0.243 1 97.88 91 ALA A C 1
ATOM 687 O O . ALA A 1 91 ? -1.675 -20.797 -0.118 1 97.88 91 ALA A O 1
ATOM 688 N N . LEU A 1 92 ? 0.554 -20.922 -0.142 1 97.62 92 LEU A N 1
ATOM 689 C CA . LEU A 1 92 ? 0.704 -19.484 0.084 1 97.62 92 LEU A CA 1
ATOM 690 C C . LEU A 1 92 ? 0.126 -18.688 -1.081 1 97.62 92 LEU A C 1
ATOM 692 O O . LEU A 1 92 ? -0.634 -17.734 -0.874 1 97.62 92 LEU A O 1
ATOM 696 N N . ALA A 1 93 ? 0.479 -19.047 -2.262 1 98.06 93 ALA A N 1
ATOM 697 C CA . ALA A 1 93 ? -0.021 -18.359 -3.451 1 98.06 93 ALA A CA 1
ATOM 698 C C . ALA A 1 93 ? -1.545 -18.391 -3.508 1 98.06 93 ALA A C 1
ATOM 700 O O . ALA A 1 93 ? -2.188 -17.406 -3.844 1 98.06 93 ALA A O 1
ATOM 701 N N . ALA A 1 94 ? -2.115 -19.516 -3.135 1 97.69 94 ALA A N 1
ATOM 702 C CA . ALA A 1 94 ? -3.566 -19.672 -3.139 1 97.69 94 ALA A CA 1
ATOM 703 C C . ALA A 1 94 ? -4.223 -18.766 -2.105 1 97.69 94 ALA A C 1
ATOM 705 O O . ALA A 1 94 ? -5.262 -18.156 -2.375 1 97.69 94 ALA A O 1
ATOM 706 N N . ARG A 1 95 ? -3.65 -18.703 -0.972 1 96.81 95 ARG A N 1
ATOM 707 C CA . ARG A 1 95 ? -4.176 -17.844 0.085 1 96.81 95 ARG A CA 1
ATOM 708 C C . ARG A 1 95 ? -4.133 -16.391 -0.33 1 96.81 95 ARG A C 1
ATOM 710 O O . ARG A 1 95 ? -5.086 -15.641 -0.099 1 96.81 95 ARG A O 1
ATOM 717 N N . VAL A 1 96 ? -3.074 -16 -0.91 1 96.81 96 VAL A N 1
ATOM 718 C CA . VAL A 1 96 ? -2.904 -14.625 -1.354 1 96.81 96 VAL A CA 1
ATOM 719 C C . VAL A 1 96 ? -3.928 -14.305 -2.439 1 96.81 96 VAL A C 1
ATOM 721 O O . VAL A 1 96 ? -4.543 -13.234 -2.424 1 96.81 96 VAL A O 1
ATOM 724 N N . ARG A 1 97 ? -4.105 -15.195 -3.322 1 96.75 97 ARG A N 1
ATOM 725 C CA . ARG A 1 97 ? -5.078 -15.016 -4.398 1 96.75 97 ARG A CA 1
ATOM 726 C C . ARG A 1 97 ? -6.492 -14.883 -3.844 1 96.75 97 ARG A C 1
ATOM 728 O O . ARG A 1 97 ? -7.277 -14.07 -4.328 1 96.75 97 ARG A O 1
ATOM 735 N N . ALA A 1 98 ? -6.781 -15.688 -2.891 1 97.06 98 ALA A N 1
ATOM 736 C CA . ALA A 1 98 ? -8.102 -15.617 -2.266 1 97.06 98 ALA A CA 1
ATOM 737 C C . ALA A 1 98 ? -8.328 -14.258 -1.611 1 97.06 98 ALA A C 1
ATOM 739 O O . ALA A 1 98 ? -9.414 -13.688 -1.726 1 97.06 98 ALA A O 1
ATOM 740 N N . ARG A 1 99 ? -7.328 -13.781 -0.947 1 97.12 99 ARG A N 1
ATOM 741 C CA . ARG A 1 99 ? -7.41 -12.469 -0.329 1 97.12 99 ARG A CA 1
ATOM 742 C C . ARG A 1 99 ? -7.633 -11.383 -1.379 1 97.12 99 ARG A C 1
ATOM 744 O O . ARG A 1 99 ? -8.484 -10.508 -1.208 1 97.12 99 ARG A O 1
ATOM 751 N N . HIS A 1 100 ? -6.91 -11.461 -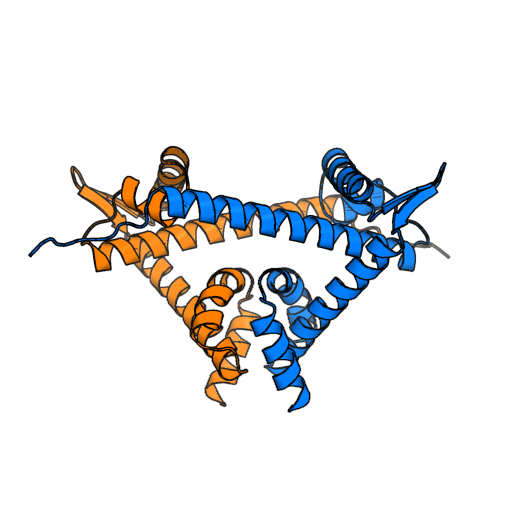2.438 1 97.56 100 HIS A N 1
ATOM 752 C CA . HIS A 1 100 ? -7.055 -10.531 -3.553 1 97.56 100 HIS A CA 1
ATOM 753 C C . HIS A 1 100 ? -8.477 -10.547 -4.098 1 97.56 100 HIS A C 1
ATOM 755 O O . HIS A 1 100 ? -9.07 -9.492 -4.336 1 97.56 100 HIS A O 1
ATOM 761 N N . ARG A 1 101 ? -9.023 -11.664 -4.25 1 97.94 101 ARG A N 1
ATOM 762 C CA . ARG A 1 101 ? -10.367 -11.805 -4.805 1 97.94 101 ARG A CA 1
ATOM 763 C C . ARG A 1 101 ? -11.398 -11.172 -3.883 1 97.94 101 ARG A C 1
ATOM 765 O O . ARG A 1 101 ? -12.344 -10.531 -4.352 1 97.94 101 ARG A O 1
ATOM 772 N N . VAL A 1 102 ? -11.219 -11.344 -2.633 1 98.56 102 VAL A N 1
ATOM 773 C CA . VAL A 1 102 ? -12.148 -10.75 -1.68 1 98.56 102 VAL A CA 1
ATOM 774 C C . VAL A 1 102 ? -12.109 -9.227 -1.811 1 98.56 102 VAL A C 1
ATOM 776 O O . VAL A 1 102 ? -13.156 -8.57 -1.815 1 98.56 102 VAL A O 1
ATOM 779 N N . VAL A 1 103 ? -10.961 -8.664 -1.938 1 98.56 103 VAL A N 1
ATOM 780 C CA . VAL A 1 103 ? -10.812 -7.219 -2.041 1 98.56 103 VAL A CA 1
ATOM 781 C C . VAL A 1 103 ? -11.43 -6.727 -3.35 1 98.56 103 VAL A C 1
ATOM 783 O O . VAL A 1 103 ? -12.172 -5.742 -3.359 1 98.56 103 VAL A O 1
ATOM 786 N N . VAL A 1 104 ? -11.141 -7.461 -4.41 1 98.69 104 VAL A N 1
ATOM 787 C CA . VAL A 1 104 ? -11.727 -7.113 -5.699 1 98.69 104 VAL A CA 1
ATOM 788 C C . VAL A 1 104 ? -13.25 -7.148 -5.598 1 98.69 104 VAL A C 1
ATOM 790 O O . VAL A 1 104 ? -13.93 -6.199 -6 1 98.69 104 VAL A O 1
ATOM 793 N N . ASP A 1 105 ? -13.703 -8.211 -5.078 1 98.69 105 ASP A N 1
ATOM 794 C CA . ASP A 1 105 ? -15.148 -8.383 -4.977 1 98.69 105 ASP A CA 1
ATOM 795 C C . ASP A 1 105 ? -15.781 -7.281 -4.129 1 98.69 105 ASP A C 1
ATOM 797 O O . ASP A 1 105 ? -16.859 -6.789 -4.441 1 98.69 105 ASP A O 1
ATOM 801 N N . LEU A 1 106 ? -15.141 -6.887 -3.068 1 98.75 106 LEU A N 1
ATOM 802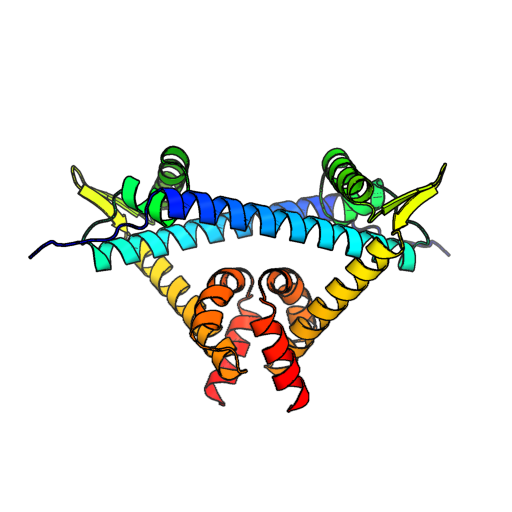 C CA . LEU A 1 106 ? -15.641 -5.797 -2.236 1 98.75 106 LEU A CA 1
ATOM 803 C C . LEU A 1 106 ? -15.695 -4.492 -3.023 1 98.75 106 LEU A C 1
ATOM 805 O O . LEU A 1 106 ? -16.703 -3.785 -2.984 1 98.75 106 LEU A O 1
ATOM 809 N N . LEU A 1 107 ? -14.633 -4.172 -3.76 1 98.62 107 LEU A N 1
ATOM 810 C CA . LEU A 1 107 ? -14.578 -2.941 -4.543 1 98.62 107 LEU A CA 1
ATOM 811 C C . LEU A 1 107 ? -15.703 -2.904 -5.574 1 98.62 107 LEU A C 1
ATOM 813 O O . LEU A 1 107 ? -16.375 -1.883 -5.727 1 98.62 107 LEU A O 1
ATOM 817 N N . VAL A 1 108 ? -15.883 -4.004 -6.164 1 98.75 108 VAL A N 1
ATOM 818 C CA . VAL A 1 108 ? -16.953 -4.086 -7.16 1 98.75 108 VAL A CA 1
ATOM 819 C C . VAL A 1 108 ? -18.297 -3.914 -6.48 1 98.75 108 VAL A C 1
ATOM 821 O O . VAL A 1 108 ? -19.172 -3.186 -6.973 1 98.75 108 VAL A O 1
ATOM 824 N N . ALA A 1 109 ? -18.469 -4.543 -5.398 1 98.38 109 ALA A N 1
ATOM 825 C CA . ALA A 1 109 ? -19.734 -4.496 -4.672 1 98.38 109 ALA A CA 1
ATOM 826 C C . ALA A 1 109 ? -20.094 -3.066 -4.273 1 98.38 109 ALA A C 1
ATOM 828 O O . ALA A 1 109 ? -21.266 -2.709 -4.191 1 98.38 109 ALA A O 1
ATOM 829 N N . VAL A 1 110 ? -19.094 -2.252 -4.07 1 97.75 110 VAL A N 1
ATOM 830 C CA . VAL A 1 110 ? -19.375 -0.896 -3.609 1 97.75 110 VAL A CA 1
ATOM 831 C C . VAL A 1 110 ? -19.375 0.064 -4.797 1 97.75 110 VAL A C 1
ATOM 833 O O . VAL A 1 110 ? -19.422 1.283 -4.617 1 97.75 110 VAL A O 1
ATOM 836 N N . GLY A 1 111 ? -19.172 -0.448 -5.984 1 98.12 111 GLY A N 1
ATOM 837 C CA . GLY A 1 111 ? -19.453 0.353 -7.164 1 98.12 111 GLY A CA 1
ATOM 838 C C . GLY A 1 111 ? -18.234 0.624 -8.016 1 98.12 111 GLY A C 1
ATOM 839 O O . GLY A 1 111 ? -18.312 1.378 -8.992 1 98.12 111 GLY A O 1
ATOM 840 N N . VAL A 1 112 ? -17.141 0.034 -7.75 1 98.62 112 VAL A N 1
ATOM 841 C CA . VAL A 1 112 ? -15.93 0.225 -8.547 1 98.62 112 VAL A CA 1
ATOM 842 C C . VAL A 1 112 ? -16 -0.646 -9.805 1 98.62 112 VAL A C 1
ATOM 844 O O . VAL A 1 112 ? -16.297 -1.841 -9.719 1 98.62 112 VAL A O 1
ATOM 847 N N . PRO A 1 113 ? -15.695 -0.011 -10.93 1 98.62 113 PRO A N 1
ATOM 848 C CA . PRO A 1 113 ? -15.672 -0.841 -12.141 1 98.62 113 PRO A CA 1
ATOM 849 C C . PRO A 1 113 ? -14.68 -2 -12.031 1 98.62 113 PRO A C 1
ATOM 851 O O . PRO A 1 113 ? -13.602 -1.844 -11.461 1 98.62 113 PRO A O 1
ATOM 854 N N . GLN A 1 114 ? -14.992 -3.084 -12.641 1 98.38 114 GLN A N 1
ATOM 855 C CA . GLN A 1 114 ? -14.258 -4.336 -12.531 1 98.38 114 GLN A CA 1
ATOM 856 C C . GLN A 1 114 ? -12.773 -4.129 -12.852 1 98.38 114 GLN A C 1
ATOM 858 O O . GLN A 1 114 ? -11.906 -4.555 -12.086 1 98.38 114 GLN A O 1
ATOM 863 N N . ASP A 1 115 ? -12.5 -3.447 -13.93 1 97.81 115 ASP A N 1
ATOM 864 C CA . ASP A 1 115 ? -11.117 -3.264 -14.367 1 97.81 115 ASP A CA 1
ATOM 865 C C . ASP A 1 115 ? -10.328 -2.439 -13.352 1 97.81 115 ASP A C 1
ATOM 867 O O . ASP A 1 115 ? -9.195 -2.783 -13.016 1 97.81 115 ASP A O 1
ATOM 871 N N . THR A 1 116 ? -10.938 -1.394 -12.852 1 97.94 116 THR A N 1
ATOM 872 C CA . THR A 1 116 ? -10.305 -0.549 -11.844 1 97.94 116 THR A CA 1
ATOM 873 C C . THR A 1 116 ? -10.133 -1.31 -10.531 1 97.94 116 THR A C 1
ATOM 875 O O . THR A 1 116 ? -9.109 -1.178 -9.859 1 97.94 116 THR A O 1
ATOM 878 N N . ALA A 1 117 ? -11.133 -2.094 -10.211 1 98.5 117 ALA A N 1
ATOM 879 C CA . ALA A 1 117 ? -11.086 -2.889 -8.984 1 98.5 117 ALA A CA 1
ATOM 880 C C . ALA A 1 117 ? -9.906 -3.855 -9.008 1 98.5 117 ALA A C 1
ATOM 882 O O . ALA A 1 117 ? -9.211 -4.016 -8 1 98.5 117 ALA A O 1
ATOM 883 N N . GLU A 1 118 ? -9.688 -4.441 -10.164 1 97 118 GLU A N 1
ATOM 884 C CA . GLU A 1 118 ? -8.57 -5.379 -10.312 1 97 118 GLU A CA 1
ATOM 885 C C . GLU A 1 118 ? -7.23 -4.68 -10.109 1 97 118 GLU A C 1
ATOM 887 O O . GLU A 1 118 ? -6.355 -5.195 -9.414 1 97 118 GLU A O 1
ATOM 892 N N . ILE A 1 119 ? -7.117 -3.545 -10.617 1 95.12 119 ILE A N 1
ATOM 893 C CA . ILE A 1 119 ? -5.867 -2.791 -10.555 1 95.12 119 ILE A CA 1
ATOM 894 C C . ILE A 1 119 ? -5.648 -2.275 -9.133 1 95.12 119 ILE A C 1
ATOM 896 O O . ILE A 1 119 ? -4.586 -2.486 -8.547 1 95.12 119 ILE A O 1
ATOM 900 N N . ASP A 1 120 ? -6.668 -1.665 -8.547 1 96.75 120 ASP A N 1
ATOM 901 C CA . ASP A 1 120 ? -6.516 -1.056 -7.227 1 96.75 120 ASP A CA 1
ATOM 902 C C . ASP A 1 120 ? -6.359 -2.121 -6.145 1 96.75 120 ASP A C 1
ATOM 904 O O . ASP A 1 120 ? -5.645 -1.914 -5.164 1 96.75 120 ASP A O 1
ATOM 908 N N . ALA A 1 121 ? -6.996 -3.256 -6.316 1 97.5 121 ALA A N 1
ATOM 909 C CA . ALA A 1 121 ? -6.895 -4.328 -5.328 1 97.5 121 ALA A CA 1
ATOM 910 C C . ALA A 1 121 ? -5.453 -4.809 -5.184 1 97.5 121 ALA A C 1
ATOM 912 O O . ALA A 1 121 ? -5.031 -5.211 -4.098 1 97.5 121 ALA A O 1
ATOM 913 N N . GLU A 1 122 ? -4.68 -4.738 -6.246 1 93.12 122 GLU A N 1
ATOM 914 C CA . GLU A 1 122 ? -3.279 -5.145 -6.203 1 93.12 122 GLU A CA 1
ATOM 915 C C . GLU A 1 122 ? -2.494 -4.32 -5.188 1 93.12 122 GLU A C 1
ATOM 917 O O . GLU A 1 122 ? -1.615 -4.84 -4.5 1 93.12 122 GLU A O 1
ATOM 922 N N . GLY A 1 123 ? -2.908 -3.1 -5.059 1 90.44 123 GLY A N 1
ATOM 923 C CA . GLY A 1 123 ? -2.24 -2.217 -4.117 1 90.44 123 GLY A CA 1
ATOM 924 C C . GLY A 1 123 ? -2.84 -2.266 -2.725 1 90.44 123 GLY A C 1
ATOM 925 O O . GLY A 1 123 ? -2.189 -1.885 -1.75 1 90.44 123 GLY A O 1
ATOM 926 N N . LEU A 1 124 ? -3.992 -2.775 -2.572 1 95.75 124 LEU A N 1
ATOM 927 C CA . LEU A 1 124 ? -4.754 -2.666 -1.331 1 95.75 124 LEU A CA 1
ATOM 928 C C . LEU A 1 124 ? -4.613 -3.934 -0.495 1 95.75 124 LEU A C 1
ATOM 930 O O . LEU A 1 124 ? -4.555 -3.867 0.735 1 95.75 124 LEU A O 1
ATOM 934 N N . GLU A 1 125 ? -4.562 -5.047 -1.102 1 95.62 125 GLU A N 1
ATOM 935 C CA . GLU A 1 125 ? -4.781 -6.328 -0.441 1 95.62 125 GLU A CA 1
ATOM 936 C C . GLU A 1 125 ? -3.756 -6.566 0.662 1 95.62 125 GLU A C 1
ATOM 938 O O . GLU A 1 125 ? -4.078 -7.141 1.704 1 95.62 125 GLU A O 1
ATOM 943 N N . HIS A 1 126 ? -2.539 -6.07 0.523 1 93.25 126 HIS A N 1
ATOM 944 C CA . HIS A 1 126 ? -1.491 -6.309 1.509 1 93.25 126 HIS A CA 1
ATOM 945 C C . HIS A 1 126 ? -1.679 -5.426 2.738 1 93.25 126 HIS A C 1
ATOM 947 O O . HIS A 1 126 ? -1.049 -5.656 3.773 1 93.25 126 HIS A O 1
ATOM 953 N N . HIS A 1 127 ? -2.537 -4.469 2.613 1 91.75 127 HIS A N 1
ATOM 954 C CA . HIS A 1 127 ? -2.744 -3.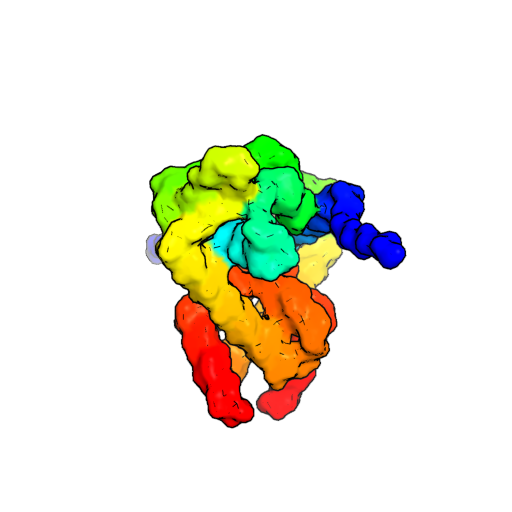531 3.711 1 91.75 127 HIS A CA 1
ATOM 955 C C . HIS A 1 127 ? -4.066 -3.801 4.422 1 91.75 127 HIS A C 1
ATOM 957 O O . HIS A 1 127 ? -4.438 -3.072 5.344 1 91.75 127 HIS A O 1
ATOM 963 N N . VAL A 1 128 ? -4.73 -4.719 4.004 1 95.81 128 VAL A N 1
ATOM 964 C CA . VAL A 1 128 ? -6 -5.113 4.598 1 95.81 128 VAL A CA 1
ATOM 965 C C . VAL A 1 128 ? -5.754 -6.129 5.715 1 95.81 128 VAL A C 1
ATOM 967 O O . VAL A 1 128 ? -5.277 -7.238 5.461 1 95.81 128 VAL A O 1
ATOM 970 N N . SER A 1 129 ? -6.027 -5.715 6.953 1 96.69 129 SER A N 1
ATOM 971 C CA . SER A 1 129 ? -5.848 -6.617 8.086 1 96.69 129 SER A CA 1
ATOM 972 C C . SER A 1 129 ? -6.824 -7.789 8.016 1 96.69 129 SER A C 1
ATOM 974 O O . SER A 1 129 ? -7.793 -7.754 7.258 1 96.69 129 SER A O 1
ATOM 976 N N . ASP A 1 130 ? -6.547 -8.852 8.844 1 97.19 130 ASP A N 1
ATOM 977 C CA . ASP A 1 130 ? -7.445 -10 8.906 1 97.19 130 ASP A CA 1
ATOM 978 C C . ASP A 1 130 ? -8.836 -9.594 9.391 1 97.19 130 ASP A C 1
ATOM 980 O O . ASP A 1 130 ? -9.844 -10.141 8.945 1 97.19 130 ASP A O 1
ATOM 984 N N . VAL A 1 131 ? -8.836 -8.641 10.281 1 98.19 131 VAL A N 1
ATOM 985 C CA . VAL A 1 131 ? -10.102 -8.133 10.797 1 98.19 131 VAL A CA 1
ATOM 986 C C . VAL A 1 131 ? -10.898 -7.477 9.664 1 98.19 131 VAL A C 1
ATOM 988 O O . VAL A 1 131 ? -12.086 -7.77 9.484 1 98.19 131 VAL A O 1
ATOM 991 N N . THR A 1 132 ? -10.25 -6.695 8.898 1 98.31 132 THR A N 1
ATOM 992 C CA . THR A 1 132 ? -10.891 -6.012 7.777 1 98.31 132 THR A CA 1
ATOM 993 C C . THR A 1 132 ? -11.32 -7.012 6.711 1 98.31 132 THR A C 1
ATOM 995 O O . THR A 1 132 ? -12.422 -6.906 6.156 1 98.31 132 THR A O 1
ATOM 998 N N . LEU A 1 133 ? -10.492 -7.984 6.461 1 98.44 133 LEU A N 1
ATOM 999 C CA . LEU A 1 133 ? -10.828 -9 5.465 1 98.44 133 LEU A CA 1
ATOM 1000 C C . LEU A 1 133 ? -12.086 -9.758 5.859 1 98.44 133 LEU A C 1
ATOM 1002 O O . LEU A 1 133 ? -12.953 -10.016 5.02 1 98.44 133 LEU A O 1
ATOM 1006 N N . ARG A 1 134 ? -12.148 -10.102 7.109 1 98.31 134 ARG A N 1
ATOM 1007 C CA . ARG A 1 134 ? -13.328 -10.805 7.598 1 98.31 134 ARG A CA 1
ATOM 1008 C C . ARG A 1 134 ? -14.578 -9.945 7.449 1 98.31 134 ARG A C 1
ATOM 1010 O O . ARG A 1 134 ? -15.656 -10.445 7.113 1 98.31 134 ARG A O 1
ATOM 1017 N N . ALA A 1 135 ? -14.438 -8.711 7.668 1 98.44 135 ALA A N 1
ATOM 1018 C CA . ALA A 1 135 ? -15.555 -7.789 7.484 1 98.44 135 ALA A CA 1
ATOM 1019 C C . ALA A 1 135 ? -15.984 -7.734 6.02 1 98.44 135 ALA A C 1
ATOM 1021 O O . ALA A 1 135 ? -17.172 -7.688 5.719 1 98.44 135 ALA A O 1
ATOM 1022 N N . PHE A 1 136 ? -14.984 -7.672 5.121 1 98.56 136 PHE A N 1
ATOM 1023 C CA . PHE A 1 136 ? -15.281 -7.699 3.695 1 98.56 136 PHE A CA 1
ATOM 1024 C C . PHE A 1 136 ? -16.078 -8.945 3.334 1 98.56 136 PHE A C 1
ATOM 1026 O O . PHE A 1 136 ? -17.094 -8.859 2.646 1 98.56 136 PHE A O 1
ATOM 1033 N N . GLU A 1 137 ? -15.594 -10.062 3.826 1 98.56 137 GLU A N 1
ATOM 1034 C CA . GLU A 1 137 ? -16.266 -11.328 3.535 1 98.56 137 GLU A CA 1
ATOM 1035 C C . GLU A 1 137 ? -17.703 -11.328 4.059 1 98.56 137 GLU A C 1
ATOM 1037 O O . GLU A 1 137 ? -18.609 -11.781 3.371 1 98.56 137 GLU A O 1
ATOM 1042 N N . ALA A 1 138 ? -17.859 -10.844 5.223 1 98.5 138 ALA A N 1
ATOM 1043 C CA . ALA A 1 138 ? -19.188 -10.781 5.824 1 98.5 138 ALA A CA 1
ATOM 1044 C C . ALA A 1 138 ? -20.109 -9.859 5.027 1 98.5 138 ALA A C 1
ATOM 1046 O O . ALA A 1 138 ? -21.281 -10.188 4.801 1 98.5 138 ALA A O 1
ATOM 1047 N N . PHE A 1 139 ? -19.641 -8.797 4.645 1 98.38 139 PHE A N 1
ATOM 1048 C CA . PHE A 1 139 ? -20.406 -7.84 3.846 1 98.38 139 PHE A CA 1
ATOM 1049 C C . PHE A 1 139 ? -20.844 -8.469 2.533 1 98.38 139 PHE A C 1
ATOM 1051 O O . PHE A 1 139 ? -22 -8.289 2.111 1 98.38 139 PHE A O 1
ATOM 1058 N N . LEU A 1 140 ? -19.922 -9.172 1.863 1 98 140 LEU A N 1
ATOM 1059 C CA . LEU A 1 140 ? -20.188 -9.781 0.561 1 98 140 LEU A CA 1
ATOM 1060 C C . LEU A 1 140 ? -21.188 -10.914 0.681 1 98 140 LEU A C 1
ATOM 1062 O O . LEU A 1 140 ? -21.906 -11.219 -0.278 1 98 140 LEU A O 1
ATOM 1066 N N . ARG A 1 141 ? -21.203 -11.492 1.839 1 96.44 141 ARG A N 1
ATOM 1067 C CA . ARG A 1 141 ? -22.172 -12.562 2.061 1 96.44 141 ARG A CA 1
ATOM 1068 C C . ARG A 1 141 ? -23.578 -11.992 2.195 1 96.44 141 ARG A C 1
ATOM 1070 O O . ARG A 1 141 ? -24.562 -12.672 1.887 1 96.44 141 ARG A O 1
ATOM 1077 N N . ARG A 1 142 ? -23.688 -10.82 2.633 1 90.75 142 ARG A N 1
ATOM 1078 C CA . ARG A 1 142 ? -24.984 -10.172 2.836 1 90.75 142 ARG A CA 1
ATOM 1079 C C . ARG A 1 142 ? -25.469 -9.492 1.558 1 90.75 142 ARG A C 1
ATOM 1081 O O . ARG A 1 142 ? -26.672 -9.289 1.372 1 90.75 142 ARG A O 1
ATOM 1088 N N . ALA A 1 143 ? -24.609 -9.219 0.771 1 74.19 143 ALA A N 1
ATOM 1089 C CA . ALA A 1 143 ? -24.984 -8.547 -0.469 1 74.19 143 ALA A CA 1
ATOM 1090 C C . ALA A 1 143 ? -25.531 -9.539 -1.486 1 74.19 143 ALA A C 1
ATOM 1092 O O . ALA A 1 143 ? -25.141 -10.703 -1.502 1 74.19 143 ALA A O 1
ATOM 1093 N N . MET B 1 1 ? 0.955 -19.766 -38.125 1 34.25 1 MET B N 1
ATOM 1094 C CA . MET B 1 1 ? 0.278 -19.422 -36.906 1 34.25 1 MET B CA 1
ATOM 1095 C C . MET B 1 1 ? 1.225 -18.688 -35.938 1 34.25 1 MET B C 1
ATOM 1097 O O . MET B 1 1 ? 2.168 -19.297 -35.438 1 34.25 1 MET B O 1
ATOM 1101 N N . THR B 1 2 ? 1.521 -17.391 -36.219 1 35.97 2 THR B N 1
ATOM 1102 C CA . THR B 1 2 ? 2.482 -16.469 -35.625 1 35.97 2 THR B CA 1
ATOM 1103 C C . THR B 1 2 ? 2.16 -16.219 -34.156 1 35.97 2 THR B C 1
ATOM 1105 O O . THR B 1 2 ? 1.042 -15.828 -33.812 1 35.97 2 THR B O 1
ATOM 1108 N N . ASP B 1 3 ? 2.525 -17.172 -33.281 1 33.66 3 ASP B N 1
ATOM 1109 C CA . ASP B 1 3 ? 2.438 -17.172 -31.844 1 33.66 3 ASP B CA 1
ATOM 1110 C C . ASP B 1 3 ? 2.914 -15.836 -31.266 1 33.66 3 ASP B C 1
ATOM 1112 O O . ASP B 1 3 ? 4.117 -15.57 -31.203 1 33.66 3 ASP B O 1
ATOM 1116 N N . ASP B 1 4 ? 2.312 -14.711 -31.672 1 35.81 4 ASP B N 1
ATOM 1117 C CA . ASP B 1 4 ? 2.57 -13.375 -31.141 1 35.81 4 ASP B CA 1
ATOM 1118 C C . ASP B 1 4 ? 2.461 -13.352 -29.625 1 35.81 4 ASP B C 1
ATOM 1120 O O . ASP B 1 4 ? 1.357 -13.273 -29.078 1 35.81 4 ASP B O 1
ATOM 1124 N N . THR B 1 5 ? 3.045 -14.258 -28.859 1 40.28 5 THR B N 1
ATOM 1125 C CA . THR B 1 5 ? 3.211 -14.234 -27.406 1 40.28 5 THR B CA 1
ATOM 1126 C C . THR B 1 5 ? 3.674 -12.859 -26.938 1 40.28 5 THR B C 1
ATOM 1128 O O . THR B 1 5 ? 4.832 -12.492 -27.141 1 40.28 5 THR B O 1
ATOM 1131 N N . THR B 1 6 ? 2.949 -11.812 -27.156 1 38.31 6 THR B N 1
ATOM 1132 C CA . THR B 1 6 ? 3.266 -10.43 -26.812 1 38.31 6 THR B CA 1
ATOM 1133 C C . THR B 1 6 ? 3.746 -10.32 -25.375 1 38.31 6 THR B C 1
ATOM 1135 O O . THR B 1 6 ? 2.967 -10.508 -24.438 1 38.31 6 THR B O 1
ATOM 1138 N N . GLN B 1 7 ? 4.855 -10.953 -24.953 1 45.81 7 GLN B N 1
ATOM 1139 C CA . GLN B 1 7 ? 5.605 -10.672 -23.734 1 45.81 7 GLN B CA 1
ATOM 1140 C C . GLN B 1 7 ? 5.625 -9.18 -23.438 1 45.81 7 GLN B C 1
ATOM 1142 O O . GLN B 1 7 ? 5.871 -8.367 -24.328 1 45.81 7 GLN B O 1
ATOM 1147 N N . PRO B 1 8 ? 4.879 -8.773 -22.391 1 48.97 8 PRO B N 1
ATOM 1148 C CA . PRO B 1 8 ? 5.055 -7.328 -22.234 1 48.97 8 PRO B CA 1
ATOM 1149 C C . PRO B 1 8 ? 6.5 -6.879 -22.438 1 48.97 8 PRO B C 1
ATOM 1151 O O . PRO B 1 8 ? 7.43 -7.598 -22.078 1 48.97 8 PRO B O 1
ATOM 1154 N N . ALA B 1 9 ? 6.719 -6.055 -23.234 1 53.22 9 ALA B N 1
ATOM 1155 C CA . ALA B 1 9 ? 8.031 -5.516 -23.594 1 53.22 9 ALA B CA 1
ATOM 1156 C C . ALA B 1 9 ? 8.781 -5.035 -22.359 1 53.22 9 ALA B C 1
ATOM 1158 O O . ALA B 1 9 ? 8.18 -4.516 -21.422 1 53.22 9 ALA B O 1
ATOM 1159 N N . PRO B 1 10 ? 9.992 -5.648 -22.125 1 54.12 10 PRO B N 1
ATOM 1160 C CA . PRO B 1 10 ? 10.859 -5.129 -21.062 1 54.12 10 PRO B CA 1
ATOM 1161 C C . PRO B 1 10 ? 10.609 -3.654 -20.766 1 54.12 10 PRO B C 1
ATOM 1163 O O . PRO B 1 10 ? 10.703 -3.227 -19.609 1 54.12 10 PRO B O 1
ATOM 1166 N N . HIS B 1 11 ? 10.242 -3.014 -21.719 1 57.59 11 HIS B N 1
ATOM 1167 C CA . HIS B 1 11 ? 9.984 -1.581 -21.609 1 57.59 11 HIS B CA 1
ATOM 1168 C C . HIS B 1 11 ? 8.703 -1.31 -20.812 1 57.59 11 HIS B C 1
ATOM 1170 O O . HIS B 1 11 ? 8.617 -0.311 -20.094 1 57.59 11 HIS B O 1
ATOM 1176 N N . GLU B 1 12 ? 7.84 -2.256 -20.859 1 66 12 GLU B N 1
ATOM 1177 C CA . GLU B 1 12 ? 6.598 -2.078 -20.109 1 66 12 GLU B CA 1
ATOM 1178 C C . GLU B 1 12 ? 6.824 -2.268 -18.609 1 66 12 GLU B C 1
ATOM 1180 O O . GLU B 1 12 ? 6.266 -1.531 -17.797 1 66 12 GLU B O 1
ATOM 1185 N N . GLY B 1 13 ? 7.777 -3.074 -18.328 1 67.94 13 GLY B N 1
ATOM 1186 C CA . GLY B 1 13 ? 8.133 -3.299 -16.938 1 67.94 13 GLY B CA 1
ATOM 1187 C C . GLY B 1 13 ? 8.82 -2.107 -16.297 1 67.94 13 GLY B C 1
ATOM 1188 O O . GLY B 1 13 ? 8.461 -1.7 -15.188 1 67.94 13 GLY B O 1
ATOM 1189 N N . ALA B 1 14 ? 9.742 -1.551 -17.109 1 73.06 14 ALA B N 1
ATOM 1190 C CA . ALA B 1 14 ? 10.469 -0.378 -16.641 1 73.06 14 ALA B CA 1
ATOM 1191 C C . ALA B 1 14 ? 9.531 0.803 -16.406 1 73.06 14 ALA B C 1
ATOM 1193 O O . ALA B 1 14 ? 9.68 1.551 -15.445 1 73.06 14 ALA B O 1
ATOM 1194 N N . GLU B 1 15 ? 8.625 0.915 -17.297 1 78.75 15 GLU B N 1
ATOM 1195 C CA . GLU B 1 15 ? 7.664 2.006 -17.188 1 78.75 15 GLU B CA 1
ATOM 1196 C C . GLU B 1 15 ? 6.758 1.814 -15.969 1 78.75 15 GLU B C 1
ATOM 1198 O O . GLU B 1 15 ? 6.445 2.775 -15.258 1 78.75 15 GLU B O 1
ATOM 1203 N N . ARG B 1 16 ? 6.422 0.631 -15.711 1 77.19 16 ARG B N 1
ATOM 1204 C CA . ARG B 1 16 ? 5.574 0.327 -14.562 1 77.19 16 ARG B CA 1
ATOM 1205 C C . ARG B 1 16 ? 6.312 0.582 -13.25 1 77.19 16 ARG B C 1
ATOM 1207 O O . ARG B 1 16 ? 5.734 1.104 -12.297 1 77.19 16 ARG B O 1
ATOM 1214 N N . PHE B 1 17 ? 7.547 0.319 -13.391 1 78.31 17 PHE B N 1
ATOM 1215 C CA . PHE B 1 17 ? 8.391 0.537 -12.219 1 78.31 17 PHE B CA 1
ATOM 1216 C C . PHE B 1 17 ? 8.555 2.027 -11.938 1 78.31 17 PHE B C 1
ATOM 1218 O O . PHE B 1 17 ? 8.438 2.469 -10.797 1 78.31 17 PHE B O 1
ATOM 1225 N N . ASN B 1 18 ? 8.797 2.705 -12.938 1 79.94 18 ASN B N 1
ATOM 1226 C CA . ASN B 1 18 ? 8.953 4.148 -12.789 1 79.94 18 ASN B CA 1
ATOM 1227 C C . ASN B 1 18 ? 7.676 4.805 -12.281 1 79.94 18 ASN B C 1
ATOM 1229 O O . ASN B 1 18 ? 7.727 5.707 -11.445 1 79.94 18 ASN B O 1
ATOM 1233 N N . GLN B 1 19 ? 6.59 4.305 -12.703 1 83.62 19 GLN B N 1
ATOM 1234 C CA . GLN B 1 19 ? 5.305 4.855 -12.281 1 83.62 19 GLN B CA 1
ATOM 1235 C C . GLN B 1 19 ? 5.027 4.535 -10.812 1 83.62 19 GLN B C 1
ATOM 1237 O O . GLN B 1 19 ? 4.531 5.387 -10.07 1 83.62 19 GLN B O 1
ATOM 1242 N N . ALA B 1 20 ? 5.395 3.398 -10.414 1 83.12 20 ALA B N 1
ATOM 1243 C CA . ALA B 1 20 ? 5.18 2.99 -9.023 1 83.12 20 ALA B CA 1
ATOM 1244 C C . ALA B 1 20 ? 6.066 3.795 -8.078 1 83.12 20 ALA B C 1
ATOM 1246 O O . ALA B 1 20 ? 5.629 4.184 -6.988 1 83.12 20 ALA B O 1
ATOM 1247 N N . ARG B 1 21 ? 7.238 4.023 -8.578 1 83.88 21 ARG B N 1
ATOM 1248 C CA . ARG B 1 21 ? 8.172 4.797 -7.77 1 83.88 21 ARG B CA 1
ATOM 1249 C C . ARG B 1 21 ? 7.703 6.242 -7.625 1 83.88 21 ARG B C 1
ATOM 1251 O O . ARG B 1 21 ? 7.805 6.828 -6.547 1 83.88 21 ARG B O 1
ATOM 1258 N N . ALA B 1 22 ? 7.242 6.742 -8.68 1 88.94 22 ALA B N 1
ATOM 1259 C CA . ALA B 1 22 ? 6.738 8.109 -8.648 1 88.94 22 ALA B CA 1
ATOM 1260 C C . ALA B 1 22 ? 5.52 8.227 -7.738 1 88.94 22 ALA B C 1
ATOM 1262 O O . ALA B 1 22 ? 5.402 9.188 -6.973 1 88.94 22 ALA B O 1
ATOM 1263 N N . ALA B 1 23 ? 4.676 7.23 -7.77 1 89.19 23 ALA B N 1
ATOM 1264 C CA . ALA B 1 23 ? 3.48 7.227 -6.926 1 89.19 23 ALA B CA 1
ATOM 1265 C C . ALA B 1 23 ? 3.852 7.141 -5.449 1 89.19 23 ALA B C 1
ATOM 1267 O O . ALA B 1 23 ? 3.246 7.812 -4.609 1 89.19 23 ALA B O 1
ATOM 1268 N N . GLN B 1 24 ? 4.781 6.355 -5.203 1 89.56 24 GLN B N 1
ATOM 1269 C CA . GLN B 1 24 ? 5.246 6.207 -3.826 1 89.56 24 GLN B CA 1
ATOM 1270 C C . GLN B 1 24 ? 5.871 7.5 -3.312 1 89.56 24 GLN B C 1
ATOM 1272 O O . GLN B 1 24 ? 5.652 7.887 -2.162 1 89.56 24 GLN B O 1
ATOM 1277 N N . SER B 1 25 ? 6.621 8.117 -4.152 1 91.75 25 SER B N 1
ATOM 1278 C CA . SER B 1 25 ? 7.258 9.375 -3.793 1 91.75 25 SER B CA 1
ATOM 1279 C C . SER B 1 25 ? 6.223 10.445 -3.459 1 91.75 25 SER B C 1
ATOM 1281 O O . SER B 1 25 ? 6.379 11.188 -2.488 1 91.75 25 SER B O 1
ATOM 1283 N N . VAL B 1 26 ? 5.219 10.516 -4.18 1 93.12 26 VAL B N 1
ATOM 1284 C CA . VAL B 1 26 ? 4.145 11.484 -3.959 1 93.12 26 VAL B CA 1
ATOM 1285 C C . VAL B 1 26 ? 3.43 11.164 -2.648 1 93.12 26 VAL B C 1
ATOM 1287 O O . VAL B 1 26 ? 3.145 12.062 -1.854 1 93.12 26 VAL B O 1
ATOM 1290 N N . ALA B 1 27 ? 3.197 9.891 -2.393 1 94.44 27 ALA B N 1
ATOM 1291 C CA . ALA B 1 27 ? 2.531 9.445 -1.17 1 94.44 27 ALA B CA 1
ATOM 1292 C C . ALA B 1 27 ? 3.316 9.875 0.066 1 94.44 27 ALA B C 1
ATOM 1294 O O . ALA B 1 27 ? 2.732 10.312 1.061 1 94.44 27 ALA B O 1
ATOM 1295 N N . VAL B 1 28 ? 4.578 9.773 0.002 1 93.44 28 VAL B N 1
ATOM 1296 C CA . VAL B 1 28 ? 5.434 10.141 1.128 1 93.44 28 VAL B CA 1
ATOM 1297 C C . VAL B 1 28 ? 5.312 11.633 1.405 1 93.44 28 VAL B C 1
ATOM 1299 O O . VAL B 1 28 ? 5.164 12.047 2.557 1 93.44 28 VAL B O 1
ATOM 1302 N N . LEU B 1 29 ? 5.383 12.383 0.38 1 94.06 29 LEU B N 1
ATOM 1303 C CA . LEU B 1 29 ? 5.266 13.828 0.551 1 94.06 29 LEU B CA 1
ATOM 1304 C C . LEU B 1 29 ? 3.912 14.195 1.153 1 94.06 29 LEU B C 1
ATOM 1306 O O . LEU B 1 29 ? 3.828 15.086 2.006 1 94.06 29 LEU B O 1
ATOM 1310 N N . GLU B 1 30 ? 2.953 13.547 0.67 1 96.94 30 GLU B N 1
ATOM 1311 C CA . GLU B 1 30 ? 1.613 13.758 1.209 1 96.94 30 GLU B CA 1
ATOM 1312 C C . GLU B 1 30 ? 1.558 13.43 2.697 1 96.94 30 GLU B C 1
ATOM 1314 O O . GLU B 1 30 ? 0.989 14.18 3.488 1 96.94 30 GLU B O 1
ATOM 1319 N N . ASP B 1 31 ? 2.172 12.383 3.08 1 96.5 31 ASP B N 1
ATOM 1320 C CA . ASP B 1 31 ? 2.195 11.961 4.48 1 96.5 31 ASP B CA 1
ATOM 1321 C C . ASP B 1 31 ? 2.908 13 5.348 1 96.5 31 ASP B C 1
ATOM 1323 O O . ASP B 1 31 ? 2.463 13.297 6.457 1 96.5 31 ASP B O 1
ATOM 1327 N N . TYR B 1 32 ? 3.938 13.5 4.852 1 97.38 32 TYR B N 1
ATOM 1328 C CA . TYR B 1 32 ? 4.684 14.492 5.609 1 97.38 32 TYR B CA 1
ATOM 1329 C C . TYR B 1 32 ? 3.893 15.789 5.742 1 97.38 32 TYR B C 1
ATOM 1331 O O . TYR B 1 32 ? 3.908 16.438 6.793 1 97.38 32 TYR B O 1
ATOM 1339 N N . ALA B 1 33 ? 3.227 16.203 4.656 1 97.75 33 ALA B N 1
ATOM 1340 C CA . ALA B 1 33 ? 2.381 17.391 4.738 1 97.75 33 ALA B CA 1
ATOM 1341 C C . ALA B 1 33 ? 1.302 17.219 5.801 1 97.75 33 ALA B C 1
ATOM 1343 O O . ALA B 1 33 ? 1.062 18.125 6.602 1 97.75 33 ALA B O 1
ATOM 1344 N N . GLU B 1 34 ? 0.742 16.062 5.809 1 97.25 34 GLU B N 1
ATOM 1345 C CA . GLU B 1 34 ? -0.286 15.773 6.801 1 97.25 34 GLU B CA 1
ATOM 1346 C C . GLU B 1 34 ? 0.292 15.797 8.219 1 97.25 34 GLU B C 1
ATOM 1348 O O . GLU B 1 34 ? -0.328 16.328 9.133 1 97.25 34 GLU B O 1
ATOM 1353 N N . MET B 1 35 ? 1.466 15.227 8.375 1 96.69 35 MET B N 1
ATOM 1354 C CA . MET B 1 35 ? 2.104 15.148 9.68 1 96.69 35 MET B CA 1
ATOM 1355 C C . MET B 1 35 ? 2.455 16.547 10.195 1 96.69 35 MET B C 1
ATOM 1357 O O . MET B 1 35 ? 2.229 16.844 11.367 1 96.69 35 MET B O 1
ATOM 1361 N N . ILE B 1 36 ? 2.953 17.297 9.336 1 97.25 36 ILE B N 1
ATOM 1362 C CA . ILE B 1 36 ? 3.307 18.656 9.711 1 97.25 36 ILE B CA 1
ATOM 1363 C C . ILE B 1 36 ? 2.051 19.422 10.125 1 97.25 36 ILE B C 1
ATOM 1365 O O . ILE B 1 36 ? 2.043 20.109 11.156 1 97.25 36 ILE B O 1
ATOM 1369 N N . ASP B 1 37 ? 1.025 19.312 9.328 1 97.31 37 ASP B N 1
ATOM 1370 C CA . ASP B 1 37 ? -0.247 19.938 9.656 1 97.31 37 ASP B CA 1
ATOM 1371 C C . ASP B 1 37 ? -0.743 19.516 11.031 1 97.31 37 ASP B C 1
ATOM 1373 O O . ASP B 1 37 ? -1.189 20.344 11.828 1 97.31 37 ASP B O 1
ATOM 1377 N N . ASP B 1 38 ? -0.661 18.266 11.32 1 96.31 38 ASP B N 1
ATOM 1378 C CA . ASP B 1 38 ? -1.088 17.719 12.602 1 96.31 38 ASP B CA 1
ATOM 1379 C C . ASP B 1 38 ? -0.268 18.297 13.75 1 96.31 38 ASP B C 1
ATOM 1381 O O . ASP B 1 38 ? -0.821 18.688 14.781 1 96.31 38 ASP B O 1
ATOM 1385 N N . LEU B 1 39 ? 0.984 18.297 13.578 1 96.44 39 LEU B N 1
ATOM 1386 C CA . LEU B 1 39 ? 1.883 18.797 14.617 1 96.44 39 LEU B CA 1
ATOM 1387 C C . LEU B 1 39 ? 1.625 20.266 14.898 1 96.44 39 LEU B C 1
ATOM 1389 O O . LEU B 1 39 ? 1.624 20.688 16.062 1 96.44 39 LEU B O 1
ATOM 1393 N N . ILE B 1 40 ? 1.376 21 13.844 1 94.62 40 ILE B N 1
ATOM 1394 C CA . ILE B 1 40 ? 1.078 22.406 14 1 94.62 40 ILE B CA 1
ATOM 1395 C C . ILE B 1 40 ? -0.214 22.578 14.797 1 94.62 40 ILE B C 1
ATOM 1397 O O . ILE B 1 40 ? -0.284 23.406 15.711 1 94.62 40 ILE B O 1
ATOM 1401 N N . ALA B 1 41 ? -1.142 21.859 14.477 1 95.06 41 ALA B N 1
ATOM 1402 C CA . ALA B 1 41 ? -2.428 21.938 15.164 1 95.06 41 ALA B CA 1
ATOM 1403 C C . ALA B 1 41 ? -2.293 21.547 16.625 1 95.06 41 ALA B C 1
ATOM 1405 O O . ALA B 1 41 ? -2.941 22.125 17.5 1 95.06 41 ALA B O 1
ATOM 1406 N N . GLU B 1 42 ? -1.478 20.594 16.875 1 95.12 42 GLU B N 1
ATOM 1407 C CA . GLU B 1 42 ? -1.354 20.016 18.203 1 95.12 42 GLU B CA 1
ATOM 1408 C C . GLU B 1 42 ? -0.377 20.828 19.062 1 95.12 42 GLU B C 1
ATOM 1410 O O . GLU B 1 42 ? -0.64 21.078 20.234 1 95.12 42 GLU B O 1
ATOM 1415 N N . LEU B 1 43 ? 0.741 21.25 18.5 1 92.5 43 LEU B N 1
ATOM 1416 C CA . LEU B 1 43 ? 1.835 21.781 19.297 1 92.5 43 LEU B CA 1
ATOM 1417 C C . LEU B 1 43 ? 2.127 23.234 18.922 1 92.5 43 LEU B C 1
ATOM 1419 O O . LEU B 1 43 ? 2.939 23.906 19.562 1 92.5 43 LEU B O 1
ATOM 1423 N N . GLY B 1 44 ? 1.496 23.688 17.875 1 91.06 44 GLY B N 1
ATOM 1424 C CA . GLY B 1 44 ? 1.729 25.047 17.406 1 91.06 44 GLY B CA 1
ATOM 1425 C C . GLY B 1 44 ? 2.951 25.172 16.516 1 91.06 44 GLY B C 1
ATOM 1426 O O . GLY B 1 44 ? 3.227 26.25 15.977 1 91.06 44 GLY B O 1
ATOM 1427 N N . GLU B 1 45 ? 3.701 24.094 16.438 1 91.25 45 GLU B N 1
ATOM 1428 C CA . GLU B 1 45 ? 4.887 24.062 15.578 1 91.25 45 GLU B CA 1
ATOM 1429 C C . GLU B 1 45 ? 5.234 22.625 15.18 1 91.25 45 GLU B C 1
ATOM 1431 O O . GLU B 1 45 ? 4.805 21.672 15.836 1 91.25 45 GLU B O 1
ATOM 1436 N N . ALA B 1 46 ? 5.965 22.547 14.094 1 96.44 46 ALA B N 1
ATOM 1437 C CA . ALA B 1 46 ? 6.48 21.266 13.656 1 96.44 46 ALA B CA 1
ATOM 1438 C C . ALA B 1 46 ? 8 21.281 13.531 1 96.44 46 ALA B C 1
ATOM 1440 O O . ALA B 1 46 ? 8.547 21.797 12.547 1 96.44 46 ALA B O 1
ATOM 1441 N N . ARG B 1 47 ? 8.641 20.75 14.539 1 94.81 47 ARG B N 1
ATOM 1442 C CA . ARG B 1 47 ? 10.094 20.625 14.477 1 94.81 47 ARG B CA 1
ATOM 1443 C C . ARG B 1 47 ? 10.5 19.328 13.781 1 94.81 47 ARG B C 1
ATOM 1445 O O . ARG B 1 47 ? 9.797 18.312 13.875 1 94.81 47 ARG B O 1
ATOM 1452 N N . ILE B 1 48 ? 11.648 19.391 13.156 1 95.19 48 ILE B N 1
ATOM 1453 C CA . ILE B 1 48 ? 12.141 18.234 12.422 1 95.19 48 ILE B CA 1
ATOM 1454 C C . ILE B 1 48 ? 12.227 17.031 13.367 1 95.19 48 ILE B C 1
ATOM 1456 O O . ILE B 1 48 ? 11.906 15.914 12.977 1 95.19 48 ILE B O 1
ATOM 1460 N N . THR B 1 49 ? 12.602 17.281 14.586 1 95.19 49 THR B N 1
ATOM 1461 C CA . THR B 1 49 ? 12.75 16.203 15.562 1 95.19 49 THR B CA 1
ATOM 1462 C C . THR B 1 49 ? 11.406 15.531 15.82 1 95.19 49 THR B C 1
ATOM 1464 O O . THR B 1 49 ? 11.328 14.297 15.898 1 95.19 49 THR B O 1
ATOM 1467 N N . ASP B 1 50 ? 10.398 16.297 15.953 1 95.69 50 ASP B N 1
ATOM 1468 C CA . ASP B 1 50 ? 9.062 15.758 16.188 1 95.69 50 ASP B CA 1
ATOM 1469 C C . ASP B 1 50 ? 8.555 15.008 14.953 1 95.69 50 ASP B C 1
ATOM 1471 O O . ASP B 1 50 ? 7.945 13.945 15.078 1 95.69 50 ASP B O 1
ATOM 1475 N N . ILE B 1 51 ? 8.789 15.562 13.812 1 96.19 51 ILE B N 1
ATOM 1476 C CA . ILE B 1 51 ? 8.383 14.945 12.555 1 96.19 51 ILE B CA 1
ATOM 1477 C C . ILE B 1 51 ? 9.047 13.578 12.406 1 96.19 51 ILE B C 1
ATOM 1479 O O . ILE B 1 51 ? 8.375 12.578 12.148 1 96.19 51 ILE B O 1
ATOM 1483 N N . ALA B 1 52 ? 10.375 13.555 12.648 1 96.25 52 ALA B N 1
ATOM 1484 C CA . ALA B 1 52 ? 11.133 12.312 12.531 1 96.25 52 ALA B CA 1
ATOM 1485 C C . ALA B 1 52 ? 10.609 11.25 13.5 1 96.25 52 ALA B C 1
ATOM 1487 O O . ALA B 1 52 ? 10.414 10.094 13.117 1 96.25 52 ALA B O 1
ATOM 1488 N N . ALA B 1 53 ? 10.336 11.688 14.672 1 94.75 53 ALA B N 1
ATOM 1489 C CA . ALA B 1 53 ? 9.859 10.773 15.711 1 94.75 53 ALA B CA 1
ATOM 1490 C C . ALA B 1 53 ? 8.492 10.188 15.344 1 94.75 53 ALA B C 1
ATOM 1492 O O . ALA B 1 53 ? 8.289 8.977 15.422 1 94.75 53 ALA B O 1
ATOM 1493 N N . ARG B 1 54 ? 7.609 10.992 14.852 1 93.94 54 ARG B N 1
ATOM 1494 C CA . ARG B 1 54 ? 6.25 10.555 14.547 1 93.94 54 ARG B CA 1
ATOM 1495 C C . ARG B 1 54 ? 6.227 9.688 13.289 1 93.94 54 ARG B C 1
ATOM 1497 O O . ARG B 1 54 ? 5.426 8.758 13.188 1 93.94 54 ARG B O 1
ATOM 1504 N N . MET B 1 55 ? 7.086 10.047 12.406 1 94.31 55 MET B N 1
ATOM 1505 C CA . MET B 1 55 ? 7.148 9.297 11.156 1 94.31 55 MET B CA 1
ATOM 1506 C C . MET B 1 55 ? 7.918 7.992 11.352 1 94.31 55 MET B C 1
ATOM 1508 O O . MET B 1 55 ? 7.855 7.098 10.5 1 94.31 55 MET B O 1
ATOM 1512 N N . GLY B 1 56 ? 8.703 7.93 12.414 1 93.19 56 GLY B N 1
ATOM 1513 C CA . GLY B 1 56 ? 9.523 6.754 12.664 1 93.19 56 GLY B CA 1
ATOM 1514 C C . GLY B 1 56 ? 10.719 6.652 11.742 1 93.19 56 GLY B C 1
ATOM 1515 O O . GLY B 1 56 ? 11.062 5.566 11.273 1 93.19 56 GLY B O 1
ATOM 1516 N N . VAL B 1 57 ? 11.312 7.742 11.414 1 94.88 57 VAL B N 1
ATOM 1517 C CA . VAL B 1 57 ? 12.469 7.777 10.531 1 94.88 57 VAL B CA 1
ATOM 1518 C C . VAL B 1 57 ? 13.609 8.539 11.195 1 94.88 57 VAL B C 1
ATOM 1520 O O . VAL B 1 57 ? 13.422 9.156 12.242 1 94.88 57 VAL B O 1
ATOM 1523 N N . THR B 1 58 ? 14.766 8.422 10.547 1 95.44 58 THR B N 1
ATOM 1524 C CA . THR B 1 58 ? 15.922 9.141 11.078 1 95.44 58 THR B CA 1
ATOM 1525 C C . THR B 1 58 ? 15.797 10.641 10.797 1 95.44 58 THR B C 1
ATOM 1527 O O . THR B 1 58 ? 15.062 11.047 9.898 1 95.44 58 THR B O 1
ATOM 1530 N N . HIS B 1 59 ? 16.531 11.359 11.578 1 96 59 HIS B N 1
ATOM 1531 C CA . HIS B 1 59 ? 16.547 12.812 11.414 1 96 59 HIS B CA 1
ATOM 1532 C C . HIS B 1 59 ? 16.969 13.203 10 1 96 59 HIS B C 1
ATOM 1534 O O . HIS B 1 59 ? 16.297 14.016 9.359 1 96 59 HIS B O 1
ATOM 1540 N N . PRO B 1 60 ? 17.984 12.625 9.406 1 97.5 60 PRO B N 1
ATOM 1541 C CA . PRO B 1 60 ? 18.375 12.969 8.031 1 97.5 60 PRO B CA 1
ATOM 1542 C C . PRO B 1 60 ? 17.281 12.664 7.016 1 97.5 60 PRO B C 1
ATOM 1544 O O . PRO B 1 60 ? 17.094 13.422 6.059 1 97.5 60 PRO B O 1
ATOM 1547 N N . THR B 1 61 ? 16.578 11.586 7.254 1 96 61 THR B N 1
ATOM 1548 C CA . THR B 1 61 ? 15.492 11.219 6.352 1 96 61 THR B CA 1
ATOM 1549 C C . THR B 1 61 ? 14.383 12.266 6.387 1 96 61 THR B C 1
ATOM 1551 O O . THR B 1 61 ? 13.914 12.719 5.336 1 96 61 THR B O 1
ATOM 1554 N N . ALA B 1 62 ? 14.031 12.594 7.609 1 96.69 62 ALA B N 1
ATOM 1555 C CA . ALA B 1 62 ? 12.992 13.609 7.762 1 96.69 62 ALA B CA 1
ATOM 1556 C C . ALA B 1 62 ? 13.438 14.945 7.18 1 96.69 62 ALA B C 1
ATOM 1558 O O . ALA B 1 62 ? 12.656 15.641 6.52 1 96.69 62 ALA B O 1
ATOM 1559 N N . THR B 1 63 ? 14.656 15.289 7.414 1 96.69 63 THR B N 1
ATOM 1560 C CA . THR B 1 63 ? 15.203 16.547 6.898 1 96.69 63 THR B CA 1
ATOM 1561 C C . THR B 1 63 ? 15.148 16.578 5.375 1 96.69 63 THR B C 1
ATOM 1563 O O . THR B 1 63 ? 14.758 17.578 4.781 1 96.69 63 THR B O 1
ATOM 1566 N N . LYS B 1 64 ? 15.516 15.484 4.812 1 97.5 64 LYS B N 1
ATOM 1567 C CA . LYS B 1 64 ? 15.492 15.383 3.355 1 97.5 64 LYS B CA 1
ATOM 1568 C C . LYS B 1 64 ? 14.07 15.523 2.816 1 97.5 64 LYS B C 1
ATOM 1570 O O . LYS B 1 64 ? 13.836 16.234 1.834 1 97.5 64 LYS B O 1
ATOM 1575 N N . ALA B 1 65 ? 13.156 14.883 3.443 1 97.19 65 ALA B N 1
ATOM 1576 C CA . ALA B 1 65 ? 11.766 14.914 3.006 1 97.19 65 ALA B CA 1
ATOM 1577 C C . ALA B 1 65 ? 11.18 16.312 3.154 1 97.19 65 ALA B C 1
ATOM 1579 O O . ALA B 1 65 ? 10.492 16.812 2.254 1 97.19 65 ALA B O 1
ATOM 1580 N N . VAL B 1 66 ? 11.469 16.891 4.242 1 97.38 66 VAL B N 1
ATOM 1581 C CA . VAL B 1 66 ? 11 18.25 4.473 1 97.38 66 VAL B CA 1
ATOM 1582 C C . VAL B 1 66 ? 11.648 19.203 3.465 1 97.38 66 VAL B C 1
ATOM 1584 O O . VAL B 1 66 ? 11.008 20.125 2.969 1 97.38 66 VAL B O 1
ATOM 1587 N N . GLY B 1 67 ? 12.938 18.984 3.242 1 97.44 67 GLY B N 1
ATOM 1588 C CA . GLY B 1 67 ? 13.609 19.75 2.205 1 97.44 67 GLY B CA 1
ATOM 1589 C C . GLY B 1 67 ? 12.922 19.656 0.856 1 97.44 67 GLY B C 1
ATOM 1590 O O . GLY B 1 67 ? 12.805 20.656 0.145 1 97.44 67 GLY B O 1
ATOM 1591 N N . ARG B 1 68 ? 12.516 18.516 0.529 1 97.56 68 ARG B N 1
ATOM 1592 C CA . ARG B 1 68 ? 11.789 18.312 -0.72 1 97.56 68 ARG B CA 1
ATOM 1593 C C . ARG B 1 68 ? 10.469 19.078 -0.718 1 97.56 68 ARG B C 1
ATOM 1595 O O . ARG B 1 68 ? 10.094 19.688 -1.724 1 97.56 68 ARG B O 1
ATOM 1602 N N . LEU B 1 69 ? 9.734 19.062 0.358 1 97.94 69 LEU B N 1
ATOM 1603 C CA . LEU B 1 69 ? 8.492 19.812 0.477 1 97.94 69 LEU B CA 1
ATOM 1604 C C . LEU B 1 69 ? 8.734 21.297 0.229 1 97.94 69 LEU B C 1
ATOM 1606 O O . LEU B 1 69 ? 7.941 21.953 -0.449 1 97.94 69 LEU B O 1
ATOM 1610 N N . LYS B 1 70 ? 9.797 21.766 0.764 1 97.56 70 LYS B N 1
ATOM 1611 C CA . LYS B 1 70 ? 10.141 23.172 0.592 1 97.56 70 LYS B CA 1
ATOM 1612 C C . LYS B 1 70 ? 10.453 23.484 -0.869 1 97.56 70 LYS B C 1
ATOM 1614 O O . LYS B 1 70 ? 9.969 24.484 -1.409 1 97.56 70 LYS B O 1
ATOM 1619 N N . ARG B 1 71 ? 11.227 22.625 -1.475 1 97.5 71 ARG B N 1
ATOM 1620 C CA . ARG B 1 71 ? 11.586 22.812 -2.875 1 97.5 71 ARG B CA 1
ATOM 1621 C C . ARG B 1 71 ? 10.352 22.812 -3.766 1 97.5 71 ARG B C 1
ATOM 1623 O O . ARG B 1 71 ? 10.297 23.531 -4.773 1 97.5 71 ARG B O 1
ATOM 1630 N N . GLU B 1 72 ? 9.375 22.062 -3.369 1 97.25 72 GLU B N 1
ATOM 1631 C CA . GLU B 1 72 ? 8.148 21.953 -4.156 1 97.25 72 GLU B CA 1
ATOM 1632 C C . GLU B 1 72 ? 7.152 23.047 -3.793 1 97.25 72 GLU B C 1
ATOM 1634 O O . GLU B 1 72 ? 6.027 23.062 -4.301 1 97.25 72 GLU B O 1
ATOM 1639 N N . GLY B 1 73 ? 7.504 23.922 -2.855 1 97.56 73 GLY B N 1
ATOM 1640 C CA . GLY B 1 73 ? 6.688 25.062 -2.479 1 97.56 73 GLY B CA 1
ATOM 1641 C C . GLY B 1 73 ? 5.574 24.719 -1.511 1 97.56 73 GLY B C 1
ATOM 1642 O O . GLY B 1 73 ? 4.605 25.469 -1.366 1 97.56 73 GLY B O 1
ATOM 1643 N N . LEU B 1 74 ? 5.648 23.547 -0.824 1 98.19 74 LEU B N 1
ATOM 1644 C CA . LEU B 1 74 ? 4.582 23.047 0.037 1 98.19 74 LEU B CA 1
ATOM 1645 C C . LEU B 1 74 ? 4.863 23.391 1.498 1 98.19 74 LEU B C 1
ATOM 1647 O O . LEU B 1 74 ? 3.959 23.328 2.336 1 98.19 74 LEU B O 1
ATOM 1651 N N . ALA B 1 75 ? 6.113 23.703 1.802 1 97.94 75 ALA B N 1
ATOM 1652 C CA . ALA B 1 75 ? 6.512 24.031 3.166 1 97.94 75 ALA B CA 1
ATOM 1653 C C . ALA B 1 75 ? 7.512 25.188 3.18 1 97.94 75 ALA B C 1
ATOM 1655 O O . ALA B 1 75 ? 8.039 25.562 2.135 1 97.94 75 ALA B O 1
ATOM 1656 N N . MET B 1 76 ? 7.672 25.734 4.309 1 96.19 76 MET B N 1
ATOM 1657 C CA . MET B 1 76 ? 8.648 26.781 4.559 1 96.19 76 MET B CA 1
ATOM 1658 C C . MET B 1 76 ? 9.172 26.719 5.992 1 96.19 76 MET B C 1
ATOM 1660 O O . MET B 1 76 ? 8.562 26.062 6.848 1 96.19 76 MET B O 1
ATOM 1664 N N . SER B 1 77 ? 10.336 27.219 6.125 1 91.12 77 SER B N 1
ATOM 1665 C CA . SER B 1 77 ? 10.891 27.297 7.469 1 91.12 77 SER B CA 1
ATOM 1666 C C . SER B 1 77 ? 10.883 28.734 7.98 1 91.12 77 SER B C 1
ATOM 1668 O O . SER B 1 77 ? 10.992 29.688 7.199 1 91.12 77 SER B O 1
ATOM 1670 N N . ARG B 1 78 ? 10.633 28.875 9.188 1 83.69 78 ARG B N 1
ATOM 1671 C CA . ARG B 1 78 ? 10.773 30.172 9.836 1 83.69 78 ARG B CA 1
ATOM 1672 C C . ARG B 1 78 ? 11.938 30.172 10.828 1 83.69 78 ARG B C 1
ATOM 1674 O O . ARG B 1 78 ? 12.141 29.203 11.555 1 83.69 78 ARG B O 1
ATOM 1681 N N . PRO B 1 79 ? 12.625 31.328 10.789 1 79.12 79 PRO B N 1
ATOM 1682 C CA . PRO B 1 79 ? 13.742 31.422 11.734 1 79.12 79 PRO B CA 1
ATOM 1683 C C . PRO B 1 79 ? 13.336 31.094 13.164 1 79.12 79 PRO B C 1
ATOM 1685 O O . PRO B 1 79 ? 12.281 31.531 13.625 1 79.12 79 PRO B O 1
ATOM 1688 N N . TYR B 1 80 ? 14.148 30.25 13.781 1 77.5 80 TYR B N 1
ATOM 1689 C CA . TYR B 1 80 ? 14.039 29.891 15.188 1 77.5 80 TYR B CA 1
ATOM 1690 C C . TYR B 1 80 ? 12.719 29.172 15.461 1 77.5 80 TYR B C 1
ATOM 1692 O O . TYR B 1 80 ? 12.336 28.984 16.625 1 77.5 80 TYR B O 1
ATOM 1700 N N . ARG B 1 81 ? 12.078 29.047 14.234 1 79.31 81 ARG B N 1
ATOM 1701 C CA . ARG B 1 81 ? 10.852 28.281 14.422 1 79.31 81 ARG B CA 1
ATOM 1702 C C . ARG B 1 81 ? 10.898 26.969 13.656 1 79.31 81 ARG B C 1
ATOM 1704 O O . ARG B 1 81 ? 11.93 26.625 13.062 1 79.31 81 ARG B O 1
ATOM 1711 N N . GLY B 1 82 ? 9.93 26.109 13.727 1 90.44 82 GLY B N 1
ATOM 1712 C CA . GLY B 1 82 ? 9.812 24.812 13.078 1 90.44 82 GLY B CA 1
ATOM 1713 C C . GLY B 1 82 ? 9.375 24.906 11.625 1 90.44 82 GLY B C 1
ATOM 1714 O O . GLY B 1 82 ? 9.648 25.906 10.953 1 90.44 82 GLY B O 1
ATOM 1715 N N . VAL B 1 83 ? 8.992 23.969 11.094 1 95.81 83 VAL B N 1
ATOM 1716 C CA . VAL B 1 83 ? 8.516 23.844 9.719 1 95.81 83 VAL B CA 1
ATOM 1717 C C . VAL B 1 83 ? 7.027 24.188 9.656 1 95.81 83 VAL B C 1
ATOM 1719 O O . VAL B 1 83 ? 6.25 23.766 10.523 1 95.81 83 VAL B O 1
ATOM 1722 N N . PHE B 1 84 ? 6.645 25 8.664 1 95.62 84 PHE B N 1
ATOM 1723 C CA . PHE B 1 84 ? 5.242 25.328 8.438 1 95.62 84 PHE B CA 1
ATOM 1724 C C . PHE B 1 84 ? 4.828 24.984 7.016 1 95.62 84 PHE B C 1
ATOM 1726 O O . PHE B 1 84 ? 5.676 24.875 6.125 1 95.62 84 PHE B O 1
ATOM 1733 N N . LEU B 1 85 ? 3.545 24.875 6.855 1 97.38 85 LEU B N 1
ATOM 1734 C CA . LEU B 1 85 ? 3.027 24.641 5.512 1 97.38 85 LEU B CA 1
ATOM 1735 C C . LEU B 1 85 ? 2.684 25.953 4.828 1 97.38 85 LEU B C 1
ATOM 1737 O O . LEU B 1 85 ? 2.18 26.875 5.469 1 97.38 85 LEU B O 1
ATOM 1741 N N . THR B 1 86 ? 3.047 26.031 3.527 1 97.62 86 THR B N 1
ATOM 1742 C CA . THR B 1 86 ? 2.482 27.109 2.727 1 97.62 86 THR B CA 1
ATOM 1743 C C . THR B 1 86 ? 0.983 26.906 2.525 1 97.62 86 THR B C 1
ATOM 1745 O O . THR B 1 86 ? 0.418 25.922 2.984 1 97.62 86 THR B O 1
ATOM 1748 N N . GLU B 1 87 ? 0.355 27.891 1.865 1 97.62 87 GLU B N 1
ATOM 1749 C CA . GLU B 1 87 ? -1.054 27.719 1.524 1 97.62 87 GLU B CA 1
ATOM 1750 C C . GLU B 1 87 ? -1.264 26.469 0.668 1 97.62 87 GLU B C 1
ATOM 1752 O O . GLU B 1 87 ? -2.215 25.719 0.883 1 97.62 87 GLU B O 1
ATOM 1757 N N . GLU B 1 88 ? -0.374 26.312 -0.233 1 97.94 88 GLU B N 1
ATOM 1758 C CA . GLU B 1 88 ? -0.448 25.141 -1.096 1 97.94 88 GLU B CA 1
ATOM 1759 C C . GLU B 1 88 ? -0.229 23.844 -0.3 1 97.94 88 GLU B C 1
ATOM 1761 O O . GLU B 1 88 ? -0.888 22.844 -0.55 1 97.94 88 GLU B O 1
ATOM 1766 N N . GLY B 1 89 ? 0.707 23.875 0.626 1 97.88 89 GLY B N 1
ATOM 1767 C CA . GLY B 1 89 ? 0.953 22.734 1.488 1 97.88 89 GLY B CA 1
ATOM 1768 C C . GLY B 1 89 ? -0.231 22.391 2.371 1 97.88 89 GLY B C 1
ATOM 1769 O O . GLY B 1 89 ? -0.556 21.203 2.551 1 97.88 89 GLY B O 1
ATOM 1770 N N . ALA B 1 90 ? -0.817 23.406 2.887 1 97.44 90 ALA B N 1
ATOM 1771 C CA . ALA B 1 90 ? -1.998 23.219 3.723 1 97.44 90 ALA B CA 1
ATOM 1772 C C . ALA B 1 90 ? -3.154 22.641 2.914 1 97.44 90 ALA B C 1
ATOM 1774 O O . ALA B 1 90 ? -3.889 21.766 3.4 1 97.44 90 ALA B O 1
ATOM 1775 N N . ALA B 1 91 ? -3.305 23.125 1.732 1 97.88 91 ALA B N 1
ATOM 1776 C CA . ALA B 1 91 ? -4.34 22.609 0.844 1 97.88 91 ALA B CA 1
ATOM 1777 C C . ALA B 1 91 ? -4.098 21.125 0.528 1 97.88 91 ALA B C 1
ATOM 1779 O O . ALA B 1 91 ? -5.035 20.328 0.493 1 97.88 91 ALA B O 1
ATOM 1780 N N . LEU B 1 92 ? -2.865 20.812 0.316 1 97.69 92 LEU B N 1
ATOM 1781 C CA . LEU B 1 92 ? -2.508 19.422 0.068 1 97.69 92 LEU B CA 1
ATOM 1782 C C . LEU B 1 92 ? -2.844 18.547 1.274 1 97.69 92 LEU B C 1
ATOM 1784 O O . LEU B 1 92 ? -3.455 17.484 1.129 1 97.69 92 LEU B O 1
ATOM 1788 N N . ALA B 1 93 ? -2.443 18.969 2.422 1 98.06 93 ALA B N 1
ATOM 1789 C CA . ALA B 1 93 ? -2.719 18.219 3.646 1 98.06 93 ALA B CA 1
ATOM 1790 C C . ALA B 1 93 ? -4.219 18 3.838 1 98.06 93 ALA B C 1
ATOM 1792 O O . ALA B 1 93 ? -4.656 16.922 4.223 1 98.06 93 ALA B O 1
ATOM 1793 N N . ALA B 1 94 ? -4.996 19.016 3.527 1 97.62 94 ALA B N 1
ATOM 1794 C CA . ALA B 1 94 ? -6.449 18.938 3.66 1 97.62 94 ALA B CA 1
ATOM 1795 C C . ALA B 1 94 ? -7.035 17.922 2.684 1 97.62 94 ALA B C 1
ATOM 1797 O O . ALA B 1 94 ? -7.938 17.156 3.037 1 97.62 94 ALA B O 1
ATOM 1798 N N . ARG B 1 95 ? -6.562 17.953 1.5 1 96.81 95 ARG B N 1
ATOM 1799 C CA . ARG B 1 95 ? -7.031 17.016 0.488 1 96.81 95 ARG B CA 1
ATOM 1800 C C . ARG B 1 95 ? -6.715 15.578 0.889 1 96.81 95 ARG B C 1
ATOM 1802 O O . ARG B 1 95 ? -7.555 14.688 0.738 1 96.81 95 ARG B O 1
ATOM 1809 N N . VAL B 1 96 ? -5.566 15.383 1.368 1 96.81 96 VAL B N 1
ATOM 1810 C CA . VAL B 1 96 ? -5.137 14.047 1.788 1 96.81 96 VAL B CA 1
ATOM 1811 C C . VAL B 1 96 ? -6 13.57 2.957 1 96.81 96 VAL B C 1
ATOM 1813 O O . VAL B 1 96 ? -6.434 12.422 2.986 1 96.81 96 VAL B O 1
ATOM 1816 N N . ARG B 1 97 ? -6.242 14.422 3.859 1 96.75 97 ARG B N 1
ATOM 1817 C CA . ARG B 1 97 ? -7.074 14.102 5.016 1 96.75 97 ARG B CA 1
ATOM 1818 C C . ARG B 1 97 ? -8.492 13.734 4.582 1 96.75 97 ARG B C 1
ATOM 1820 O O . ARG B 1 97 ? -9.086 12.805 5.133 1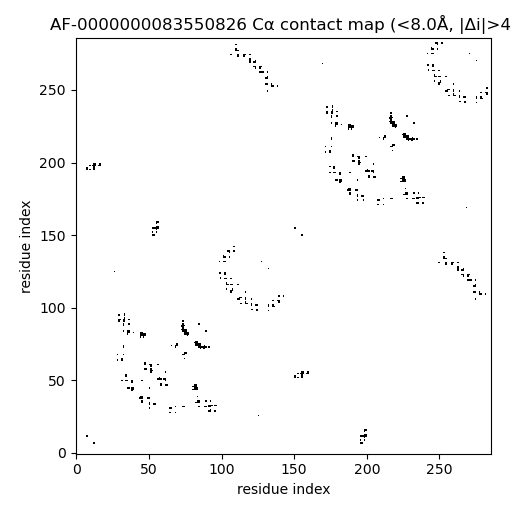 96.75 97 ARG B O 1
ATOM 1827 N N . ALA B 1 98 ? -8.992 14.484 3.664 1 97.06 98 ALA B N 1
ATOM 1828 C CA . ALA B 1 98 ? -10.328 14.195 3.154 1 97.06 98 ALA B CA 1
ATOM 1829 C C . ALA B 1 98 ? -10.391 12.812 2.516 1 97.06 98 ALA B C 1
ATOM 1831 O O . ALA B 1 98 ? -11.352 12.07 2.723 1 97.06 98 ALA B O 1
ATOM 1832 N N . ARG B 1 99 ? -9.383 12.492 1.761 1 97.12 99 ARG B N 1
ATOM 1833 C CA . ARG B 1 99 ? -9.305 11.172 1.143 1 97.12 99 ARG B CA 1
ATOM 1834 C C . ARG B 1 99 ? -9.25 10.07 2.201 1 97.12 99 ARG B C 1
ATOM 1836 O O . ARG B 1 99 ? -9.961 9.07 2.098 1 97.12 99 ARG B O 1
ATOM 1843 N N . HIS B 1 100 ? -8.469 10.281 3.189 1 97.5 100 HIS B N 1
ATOM 1844 C CA . HIS B 1 100 ? -8.359 9.352 4.309 1 97.5 100 HIS B CA 1
ATOM 1845 C C . HIS B 1 100 ? -9.711 9.133 4.977 1 97.5 100 HIS B C 1
ATOM 1847 O O . HIS B 1 100 ? -10.094 7.996 5.258 1 97.5 100 HIS B O 1
ATOM 1853 N N . ARG B 1 101 ? -10.406 10.156 5.191 1 97.94 101 ARG B N 1
ATOM 1854 C CA . ARG B 1 101 ? -11.695 10.07 5.859 1 97.94 101 ARG B CA 1
ATOM 1855 C C . ARG B 1 101 ? -12.695 9.273 5.031 1 97.94 101 ARG B C 1
ATOM 1857 O O . ARG B 1 101 ? -13.469 8.477 5.574 1 97.94 101 ARG B O 1
ATOM 1864 N N . VAL B 1 102 ? -12.656 9.469 3.764 1 98.5 102 VAL B N 1
ATOM 1865 C CA . VAL B 1 102 ? -13.555 8.719 2.891 1 98.5 102 VAL B CA 1
ATOM 1866 C C . VAL B 1 102 ? -13.258 7.223 3.006 1 98.5 102 VAL B C 1
ATOM 1868 O O . VAL B 1 102 ? -14.18 6.41 3.098 1 98.5 102 VAL B O 1
ATOM 1871 N N . VAL B 1 103 ? -12.031 6.859 3.031 1 98.56 103 VAL B N 1
ATOM 1872 C CA . VAL B 1 103 ? -11.633 5.453 3.111 1 98.56 103 VAL B CA 1
ATOM 1873 C C . VAL B 1 103 ? -12.047 4.879 4.465 1 98.56 103 VAL B C 1
ATOM 1875 O O . VAL B 1 103 ? -12.617 3.787 4.531 1 98.56 103 VAL B O 1
ATOM 1878 N N . VAL B 1 104 ? -11.789 5.656 5.5 1 98.69 104 VAL B N 1
ATOM 1879 C CA . VAL B 1 104 ? -12.203 5.23 6.832 1 98.69 104 VAL B CA 1
ATOM 1880 C C . VAL B 1 104 ? -13.719 5.012 6.863 1 98.69 104 VAL B C 1
ATOM 1882 O O . VAL B 1 104 ? -14.188 3.971 7.32 1 98.69 104 VAL B O 1
ATOM 1885 N N . ASP B 1 105 ? -14.383 5.992 6.391 1 98.69 105 ASP B N 1
ATOM 1886 C CA . ASP B 1 105 ? -15.844 5.926 6.414 1 98.69 105 ASP B CA 1
ATOM 1887 C C . ASP B 1 105 ? -16.344 4.727 5.617 1 98.69 105 ASP B C 1
ATOM 1889 O O . ASP B 1 105 ? -17.312 4.066 6.02 1 98.69 105 ASP B O 1
ATOM 1893 N N . LEU B 1 106 ? -15.75 4.43 4.504 1 98.75 106 LEU B N 1
ATOM 1894 C CA . LEU B 1 106 ? -16.141 3.268 3.709 1 98.75 106 LEU B CA 1
ATOM 1895 C C . LEU B 1 106 ? -15.914 1.977 4.488 1 98.75 106 LEU B C 1
ATOM 1897 O O . LEU B 1 106 ? -16.797 1.113 4.531 1 98.75 106 LEU B O 1
ATOM 1901 N N . LEU B 1 107 ? -14.742 1.842 5.129 1 98.62 107 LEU B N 1
ATOM 1902 C CA . LEU B 1 107 ? -14.422 0.642 5.895 1 98.62 107 LEU B CA 1
ATOM 1903 C C . LEU B 1 107 ? -15.43 0.43 7.02 1 98.62 107 LEU B C 1
ATOM 1905 O O . LEU B 1 107 ? -15.914 -0.686 7.223 1 98.62 107 LEU B O 1
ATOM 1909 N N . VAL B 1 108 ? -15.734 1.491 7.633 1 98.81 108 VAL B N 1
ATOM 1910 C CA . VAL B 1 108 ? -16.703 1.403 8.719 1 98.81 108 VAL B CA 1
ATOM 1911 C C . VAL B 1 108 ? -18.078 1.009 8.156 1 98.81 108 VAL B C 1
ATOM 1913 O O . VAL B 1 108 ? -18.75 0.153 8.727 1 98.81 108 VAL B O 1
ATOM 1916 N N . ALA B 1 109 ? -18.438 1.595 7.098 1 98.38 109 ALA B N 1
ATOM 1917 C CA . ALA B 1 109 ? -19.75 1.337 6.48 1 98.38 109 ALA B CA 1
ATOM 1918 C C . ALA B 1 109 ? -19.891 -0.135 6.102 1 98.38 109 ALA B C 1
ATOM 1920 O O . ALA B 1 109 ? -21 -0.68 6.121 1 98.38 109 ALA B O 1
ATOM 1921 N N . VAL B 1 110 ? -18.781 -0.781 5.816 1 97.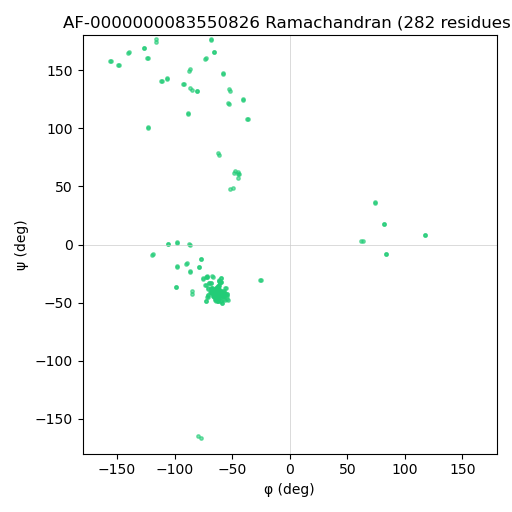75 110 VAL B N 1
ATOM 1922 C CA . VAL B 1 110 ? -18.875 -2.168 5.375 1 97.75 110 VAL B CA 1
ATOM 1923 C C . VAL B 1 110 ? -18.625 -3.105 6.551 1 97.75 110 VAL B C 1
ATOM 1925 O O . VAL B 1 110 ? -18.469 -4.316 6.367 1 97.75 110 VAL B O 1
ATOM 1928 N N . GLY B 1 111 ? -18.406 -2.557 7.711 1 98.06 111 GLY B N 1
ATOM 1929 C CA . GLY B 1 111 ? -18.453 -3.387 8.906 1 98.06 111 GLY B CA 1
ATOM 1930 C C . GLY B 1 111 ? -17.125 -3.447 9.648 1 98.06 111 GLY B C 1
ATOM 1931 O O . GLY B 1 111 ? -16.984 -4.191 10.617 1 98.06 111 GLY B O 1
ATOM 1932 N N . VAL B 1 112 ? -16.172 -2.693 9.289 1 98.69 112 VAL B N 1
ATOM 1933 C CA . VAL B 1 112 ? -14.883 -2.676 9.984 1 98.69 112 VAL B CA 1
ATOM 1934 C C . VAL B 1 112 ? -14.984 -1.818 11.242 1 98.69 112 VAL B C 1
ATOM 1936 O O . VAL B 1 112 ? -15.477 -0.69 11.195 1 98.69 112 VAL B O 1
ATOM 1939 N N . PRO B 1 113 ? -14.484 -2.377 12.336 1 98.62 113 PRO B N 1
ATOM 1940 C CA . PRO B 1 113 ? -14.484 -1.545 13.539 1 98.62 113 PRO B CA 1
ATOM 1941 C C . PRO B 1 113 ? -13.719 -0.239 13.359 1 98.62 113 PRO B C 1
ATOM 1943 O O . PRO B 1 113 ? -12.68 -0.219 12.695 1 98.62 113 PRO B O 1
ATOM 1946 N N . GLN B 1 114 ? -14.156 0.774 14 1 98.38 114 GLN B N 1
ATOM 1947 C CA . GLN B 1 114 ? -13.641 2.129 13.828 1 98.38 114 GLN B CA 1
ATOM 1948 C C . GLN B 1 114 ? -12.125 2.172 14.023 1 98.38 114 GLN B C 1
ATOM 1950 O O . GLN B 1 114 ? -11.406 2.729 13.195 1 98.38 114 GLN B O 1
ATOM 1955 N N . ASP B 1 115 ? -11.648 1.551 15.078 1 97.81 115 ASP B N 1
ATOM 1956 C CA . ASP B 1 115 ? -10.227 1.6 15.391 1 97.81 115 ASP B CA 1
ATOM 1957 C C . ASP B 1 115 ? -9.398 0.907 14.312 1 97.81 115 ASP B C 1
ATOM 1959 O O . ASP B 1 115 ? -8.367 1.427 13.883 1 97.81 115 ASP B O 1
ATOM 1963 N N . THR B 1 116 ? -9.867 -0.229 13.844 1 97.94 116 THR B N 1
ATOM 1964 C CA . THR B 1 116 ? -9.195 -0.967 12.781 1 97.94 116 THR B CA 1
ATOM 1965 C C . THR B 1 116 ? -9.258 -0.198 11.469 1 97.94 116 THR B C 1
ATOM 1967 O O . THR B 1 116 ? -8.289 -0.164 10.711 1 97.94 116 THR B O 1
ATOM 1970 N N . ALA B 1 117 ? -10.398 0.41 11.234 1 98.5 117 ALA B N 1
ATOM 1971 C CA . ALA B 1 117 ? -10.586 1.195 10.016 1 98.5 117 ALA B CA 1
ATOM 1972 C C . ALA B 1 117 ? -9.578 2.342 9.945 1 98.5 117 ALA B C 1
ATOM 1974 O O . ALA B 1 117 ? -9.008 2.605 8.883 1 98.5 117 ALA B O 1
ATOM 1975 N N . GLU B 1 118 ? -9.367 2.971 11.078 1 97 118 GLU B N 1
ATOM 1976 C CA . GLU B 1 118 ? -8.422 4.078 11.141 1 97 118 GLU B CA 1
ATOM 1977 C C . GLU B 1 118 ? -7.004 3.609 10.828 1 97 118 GLU B C 1
ATOM 1979 O O . GLU B 1 118 ? -6.285 4.258 10.062 1 97 118 GLU B O 1
ATOM 1984 N N . ILE B 1 119 ? -6.656 2.512 11.312 1 95.12 119 ILE B N 1
ATOM 1985 C CA . ILE B 1 119 ? -5.312 1.973 11.133 1 95.12 119 ILE B CA 1
ATOM 1986 C C . ILE B 1 119 ? -5.137 1.489 9.695 1 95.12 119 ILE B C 1
ATOM 1988 O O . ILE B 1 119 ? -4.18 1.868 9.016 1 95.12 119 ILE B O 1
ATOM 1992 N N . ASP B 1 120 ? -6.09 0.714 9.195 1 96.75 120 ASP B N 1
ATOM 1993 C CA . ASP B 1 120 ? -5.953 0.128 7.863 1 96.75 120 ASP B CA 1
ATOM 1994 C C . ASP B 1 120 ? -6.066 1.196 6.777 1 96.75 120 ASP B C 1
ATOM 1996 O O . ASP B 1 120 ? -5.418 1.1 5.734 1 96.75 120 ASP B O 1
ATOM 2000 N N . ALA B 1 121 ? -6.863 2.211 7.008 1 97.5 121 ALA B N 1
ATOM 2001 C CA . ALA B 1 121 ? -7.023 3.277 6.023 1 97.5 121 ALA B CA 1
ATOM 2002 C C . ALA B 1 121 ? -5.699 3.986 5.758 1 97.5 121 ALA B C 1
ATOM 2004 O O . ALA B 1 121 ? -5.441 4.441 4.641 1 97.5 121 ALA B O 1
ATOM 2005 N N . GLU B 1 122 ? -4.832 4.062 6.75 1 93.06 122 GLU B N 1
ATOM 2006 C CA . GLU B 1 122 ? -3.527 4.691 6.59 1 93.06 122 GLU B CA 1
ATOM 2007 C C . GLU B 1 122 ? -2.709 3.994 5.508 1 93.06 122 GLU B C 1
ATOM 2009 O O . GLU B 1 122 ? -1.988 4.648 4.75 1 93.06 122 GLU B O 1
ATOM 2014 N N . GLY B 1 123 ? -2.93 2.719 5.398 1 90.44 123 GLY B N 1
ATOM 2015 C CA . GLY B 1 123 ? -2.209 1.947 4.398 1 90.44 123 GLY B CA 1
ATOM 2016 C C . GLY B 1 123 ? -2.928 1.885 3.062 1 90.44 123 GLY B C 1
ATOM 2017 O O . GLY B 1 123 ? -2.312 1.602 2.033 1 90.44 123 GLY B 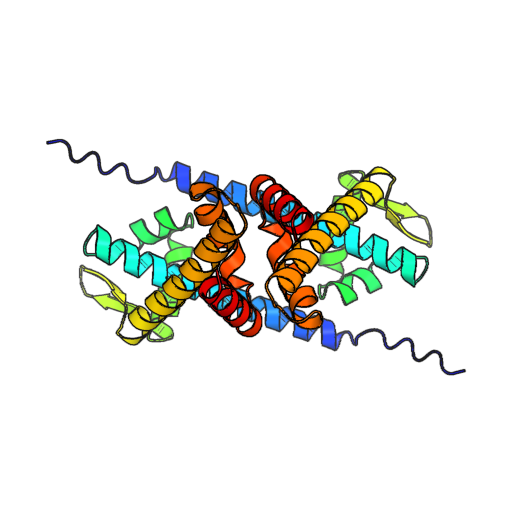O 1
ATOM 2018 N N . LEU B 1 124 ? -4.156 2.197 3.016 1 95.75 124 LEU B N 1
ATOM 2019 C CA . LEU B 1 124 ? -4.992 1.954 1.846 1 95.75 124 LEU B CA 1
ATOM 2020 C C . LEU B 1 124 ? -5.141 3.223 1.01 1 95.75 124 LEU B C 1
ATOM 2022 O O . LEU B 1 124 ? -5.168 3.158 -0.221 1 95.75 124 LEU B O 1
ATOM 2026 N N . GLU B 1 125 ? -5.227 4.344 1.614 1 95.62 125 GLU B N 1
ATOM 2027 C CA . GLU B 1 125 ? -5.711 5.566 0.985 1 95.62 125 GLU B CA 1
ATOM 2028 C C . GLU B 1 125 ? -4.84 5.961 -0.204 1 95.62 125 GLU B C 1
ATOM 2030 O O . GLU B 1 125 ? -5.344 6.461 -1.211 1 95.62 125 GLU B O 1
ATOM 2035 N N . HIS B 1 126 ? -3.543 5.672 -0.166 1 93.25 126 HIS B N 1
ATOM 2036 C CA . HIS B 1 126 ? -2.639 6.074 -1.238 1 93.25 126 HIS B CA 1
ATOM 2037 C C . HIS B 1 126 ? -2.787 5.164 -2.453 1 93.25 126 HIS B C 1
ATOM 2039 O O . HIS B 1 126 ? -2.301 5.488 -3.539 1 93.25 126 HIS B O 1
ATOM 2045 N N . HIS B 1 127 ? -3.463 4.082 -2.266 1 91.81 127 HIS B N 1
ATOM 2046 C CA . HIS B 1 127 ? -3.609 3.113 -3.348 1 91.81 127 HIS B CA 1
ATOM 2047 C C . HIS B 1 127 ? -5.016 3.156 -3.939 1 91.81 127 HIS B C 1
ATOM 2049 O O . HIS B 1 127 ? -5.34 2.367 -4.828 1 91.81 127 HIS B O 1
ATOM 2055 N N . VAL B 1 128 ? -5.773 3.959 -3.461 1 95.81 128 VAL B N 1
ATOM 2056 C CA . VAL B 1 128 ? -7.141 4.137 -3.943 1 95.81 128 VAL B CA 1
ATOM 2057 C C . VAL B 1 128 ? -7.16 5.168 -5.07 1 95.81 128 VAL B C 1
ATOM 2059 O O . VAL B 1 128 ? -6.852 6.34 -4.848 1 95.81 128 VAL B O 1
ATOM 2062 N N . SER B 1 129 ? -7.473 4.707 -6.281 1 96.62 129 SER B N 1
ATOM 2063 C CA . SER B 1 129 ? -7.543 5.617 -7.418 1 96.62 129 SER B CA 1
ATOM 2064 C C . SER B 1 129 ? -8.688 6.613 -7.258 1 96.62 129 SER B C 1
ATOM 2066 O O . SER B 1 129 ? -9.562 6.426 -6.414 1 96.62 129 SER B O 1
ATOM 2068 N N . ASP B 1 130 ? -8.664 7.699 -8.109 1 97.12 130 ASP B N 1
ATOM 2069 C CA . ASP B 1 130 ? -9.742 8.688 -8.086 1 97.12 130 ASP B CA 1
ATOM 2070 C C . ASP B 1 130 ? -11.078 8.047 -8.445 1 97.12 130 ASP B C 1
ATOM 2072 O O . ASP B 1 130 ? -12.125 8.43 -7.906 1 97.12 130 ASP B O 1
ATOM 2076 N N . VAL B 1 131 ? -11.008 7.109 -9.328 1 98.19 131 VAL B N 1
ATOM 2077 C CA . VAL B 1 131 ? -12.211 6.395 -9.734 1 98.19 131 VAL B CA 1
ATOM 2078 C C . VAL B 1 131 ? -12.789 5.629 -8.547 1 98.19 131 VAL B C 1
ATOM 2080 O O . VAL B 1 131 ? -13.984 5.723 -8.258 1 98.19 131 VAL B O 1
ATOM 2083 N N . THR B 1 132 ? -11.953 4.965 -7.844 1 98.31 132 THR B N 1
ATOM 2084 C CA . THR B 1 132 ? -12.375 4.191 -6.68 1 98.31 132 THR B CA 1
ATOM 2085 C C . THR B 1 132 ? -12.867 5.113 -5.57 1 98.31 132 THR B C 1
ATOM 2087 O O . THR B 1 132 ? -13.875 4.828 -4.922 1 98.31 132 THR B O 1
ATOM 2090 N N . LEU B 1 133 ? -12.195 6.211 -5.387 1 98.44 133 LEU B N 1
ATOM 2091 C CA . LEU B 1 133 ? -12.602 7.16 -4.355 1 98.44 133 LEU B CA 1
ATOM 2092 C C . LEU B 1 133 ? -14 7.699 -4.633 1 98.44 133 LEU B C 1
ATOM 2094 O O . LEU B 1 133 ? -14.812 7.812 -3.715 1 98.44 133 LEU B O 1
ATOM 2098 N N . ARG B 1 134 ? -14.219 8.023 -5.871 1 98.31 134 ARG B N 1
ATOM 2099 C CA . ARG B 1 134 ? -15.539 8.516 -6.246 1 98.31 134 ARG B CA 1
ATOM 2100 C C . ARG B 1 134 ? -16.609 7.465 -5.996 1 98.31 134 ARG B C 1
ATOM 2102 O O . ARG B 1 134 ? -17.719 7.789 -5.57 1 98.31 134 ARG B O 1
ATOM 2109 N N . ALA B 1 135 ? -16.281 6.277 -6.238 1 98.5 135 ALA B N 1
ATOM 2110 C CA . ALA B 1 135 ? -17.219 5.188 -5.965 1 98.5 135 ALA B CA 1
ATOM 2111 C C . ALA B 1 135 ? -17.5 5.07 -4.473 1 98.5 135 ALA B C 1
ATOM 2113 O O . ALA B 1 135 ? -18.641 4.828 -4.066 1 98.5 135 ALA B O 1
ATOM 2114 N N . PHE B 1 136 ? -16.422 5.176 -3.662 1 98.56 136 PHE B N 1
ATOM 2115 C CA . PHE B 1 136 ? -16.609 5.16 -2.215 1 98.56 136 PHE B CA 1
ATOM 2116 C C . PHE B 1 136 ? -17.562 6.262 -1.775 1 98.56 136 PHE B C 1
ATOM 2118 O O . PHE B 1 136 ? -18.484 6.016 -1.001 1 98.56 136 PHE B O 1
ATOM 2125 N N . GLU B 1 137 ? -17.312 7.441 -2.303 1 98.56 137 GLU B N 1
ATOM 2126 C CA . GLU B 1 137 ? -18.156 8.578 -1.948 1 98.56 137 GLU B CA 1
ATOM 2127 C C . GLU B 1 137 ? -19.609 8.344 -2.344 1 98.56 137 GLU B C 1
ATOM 2129 O O . GLU B 1 137 ? -20.516 8.641 -1.575 1 98.56 137 GLU B O 1
ATOM 2134 N N . ALA B 1 138 ? -19.797 7.828 -3.496 1 98.5 138 ALA B N 1
ATOM 2135 C CA . ALA B 1 138 ? -21.141 7.543 -3.98 1 98.5 138 ALA B CA 1
ATOM 2136 C C . ALA B 1 138 ? -21.828 6.488 -3.113 1 98.5 138 ALA B C 1
ATOM 2138 O O . ALA B 1 138 ? -23 6.617 -2.781 1 98.5 138 ALA B O 1
ATOM 2139 N N . PHE B 1 139 ? -21.141 5.52 -2.779 1 98.38 139 PHE B N 1
ATOM 2140 C CA . PHE B 1 139 ? -21.672 4.461 -1.922 1 98.38 139 PHE B CA 1
ATOM 2141 C C . PHE B 1 139 ? -22.109 5.02 -0.572 1 98.38 139 PHE B C 1
ATOM 2143 O O . PHE B 1 139 ? -23.156 4.652 -0.053 1 98.38 139 PHE B O 1
ATOM 2150 N N . LEU B 1 140 ? -21.25 5.859 0.023 1 98 140 LEU B N 1
ATOM 2151 C CA . LEU B 1 140 ? -21.484 6.422 1.348 1 98 140 LEU B CA 1
ATOM 2152 C C . LEU B 1 140 ? -22.672 7.375 1.325 1 98 140 LEU B C 1
ATOM 2154 O O . LEU B 1 140 ? -23.344 7.566 2.346 1 98 140 LEU B O 1
ATOM 2158 N N . ARG B 1 141 ? -22.875 7.941 0.18 1 96.5 141 ARG B N 1
ATOM 2159 C CA . ARG B 1 141 ? -24.031 8.82 0.051 1 96.5 141 ARG B CA 1
ATOM 2160 C C . ARG B 1 141 ? -25.328 8.031 0.034 1 96.5 141 ARG B C 1
ATOM 2162 O O . ARG B 1 141 ? -26.375 8.531 0.436 1 96.5 141 ARG B O 1
ATOM 2169 N N . ARG B 1 142 ? -25.297 6.855 -0.407 1 90.88 142 ARG B N 1
ATOM 2170 C CA . ARG B 1 142 ? -26.469 6 -0.502 1 90.88 142 ARG B CA 1
ATOM 2171 C C . ARG B 1 142 ? -26.703 5.254 0.805 1 90.88 142 ARG B C 1
ATOM 2173 O O . ARG B 1 142 ? -27.828 4.84 1.091 1 90.88 142 ARG B O 1
ATOM 2180 N N . ALA B 1 143 ? -25.734 5.109 1.5 1 74.25 143 ALA B N 1
ATOM 2181 C CA . ALA B 1 143 ? -25.875 4.379 2.758 1 74.25 143 ALA B CA 1
ATOM 2182 C C . ALA B 1 143 ? -26.484 5.262 3.838 1 74.25 143 ALA B C 1
ATOM 2184 O O . ALA B 1 143 ? -26.297 6.48 3.842 1 74.25 143 ALA B O 1
#

pLDDT: mean 90.26, std 15.06, range [33.66, 98.81]

Organism: NCBI:txid2306993

InterPro domains:
  IPR001367 Iron dependent repressor, metal binding and dimerisation domain [PF02742] (86-141)
  IPR022687 DTXR-type, HTH domain [PF01325] (26-83)
  IPR022687 DTXR-type, HTH domain [PS50944] (26-86)
  IPR022689 Iron dependent repressor [SM00529] (47-142)
  IPR036388 Winged helix-like DNA-binding domain superfamily [G3DSA:1.10.10.10] (15-85)
  IPR036390 Winged helix DNA-binding domain superfamily [SSF46785] (39-109)
  IPR036421 Iron dependent repressor, metal binding and dimerisation domain superfamily [G3DSA:1.10.60.10] (86-143)
  IPR050536 MntR/IdeR Metal-Dependent Regulators [PTHR33238] (27-142)